Protein AF-A0A842QCA4-F1 (afdb_monomer_lite)

Foldseek 3Di:
DDPLPADADPDDPADLACLWDKDLPQLVVLVVVVVVVLVVVLVVLLVVLVVLVVPDDDPVNLVCLLVSLLVCQLVLLVVLLVSLLVSQLQMFIDACVVFFDPSFKYKDFDALVVLVVSLVSVLVVVVVQQDPDPDPLSVVSSVLSNVVSVVLSVCVVVDVPSSVVSVVSSVSSSVSSCSSSNCSNSNNPCVQVNVLSVLVSLLLSLLQVLLCVLCVVFDKTKMFMWTDGPNHIHTAWIWMFTAHPPPRDTQWIFTLQPDFQGKGKTKGKFFDFPLLVPDDQDVVCVVVQKDWDWDDDPGMIIIMIIHRGRPAHSRRSSSPPPDSVNSNVVSNSVSVRVSVNVVRGHHD

Radius of gyration: 29.56 Å; chains: 1; bounding box: 70×41×82 Å

Secondary structure (DSSP, 8-state):
----------------TTSS-EE-HHHHHHHHHHHHHHHHHHHHHHHHHHHHHHH--THHHHHHHHHHHHHHHHHHHHHHHHHHHHHHHT-EE--GGGTS-GGGEEEEE--HHHHHHHHHHHHHHHHHHS-S----HHHHHHHHHHHHHHHHHHHHHH-S-GGGHHHHHHHHHHHHHHHHHHHHHHHS-THHHHHHHHHHHHHHHHHHHHHHHHGGGS-EEEEEEEEEETTEEEEEEEEEEEE-TTT--EEEEEE---STTSPEEEEEEEE--HHHHT----HHHHHTTEEEEEEEETTEEEEEEEESS-S--TT-GGG----HHHHHHHHHHHHHHHHHHHHH-B--

pLDDT: mean 83.49, std 12.82, range [28.44, 96.75]

Structure (mmCIF, N/CA/C/O backbone):
data_AF-A0A842QCA4-F1
#
_entry.id   AF-A0A842QCA4-F1
#
loop_
_atom_site.group_PDB
_atom_site.id
_atom_site.type_symbol
_atom_site.label_atom_id
_atom_site.label_alt_id
_atom_site.label_comp_id
_atom_site.label_asym_id
_atom_site.label_entity_id
_atom_site.label_seq_id
_atom_site.pdbx_PDB_ins_code
_atom_site.Cartn_x
_atom_site.Cartn_y
_atom_site.Cartn_z
_atom_site.occupancy
_atom_site.B_iso_or_equiv
_atom_site.auth_seq_id
_atom_site.auth_comp_id
_atom_site.auth_asym_id
_atom_site.auth_atom_id
_atom_site.pdbx_PDB_model_num
ATOM 1 N N . MET A 1 1 ? 30.448 -1.739 -8.431 1.00 32.84 1 MET A N 1
ATOM 2 C CA . MET A 1 1 ? 29.225 -2.200 -9.114 1.00 32.84 1 MET A CA 1
ATOM 3 C C . MET A 1 1 ? 29.043 -3.658 -8.748 1.00 32.84 1 MET A C 1
ATOM 5 O O . MET A 1 1 ? 29.974 -4.421 -8.961 1.00 32.84 1 MET A O 1
ATOM 9 N N . ALA A 1 2 ? 27.940 -4.015 -8.092 1.00 28.44 2 ALA A N 1
ATOM 10 C CA . ALA A 1 2 ? 27.622 -5.413 -7.829 1.00 28.44 2 ALA A CA 1
ATOM 11 C C . ALA A 1 2 ? 27.105 -6.021 -9.139 1.00 28.44 2 ALA A C 1
ATOM 13 O O . ALA A 1 2 ? 26.124 -5.524 -9.685 1.00 28.44 2 ALA A O 1
ATOM 14 N N . GLU A 1 3 ? 27.786 -7.036 -9.672 1.00 30.19 3 GLU A N 1
ATOM 15 C CA . GLU A 1 3 ? 27.249 -7.846 -10.764 1.00 30.19 3 GLU A CA 1
ATOM 16 C C . GLU A 1 3 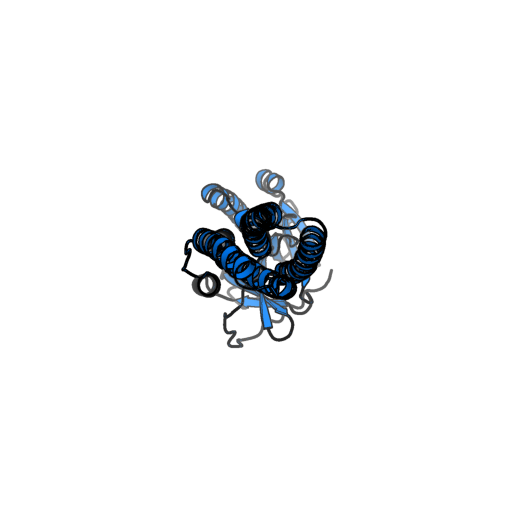? 25.960 -8.509 -10.267 1.00 30.19 3 GLU A C 1
ATOM 18 O O . GLU A 1 3 ? 25.985 -9.407 -9.424 1.00 30.19 3 GLU A O 1
ATOM 23 N N . LEU A 1 4 ? 24.815 -8.040 -10.767 1.00 35.94 4 LEU A N 1
ATOM 24 C CA . LEU A 1 4 ? 23.542 -8.740 -10.649 1.00 35.94 4 LEU A CA 1
ATOM 25 C C . LEU A 1 4 ? 23.690 -10.075 -11.389 1.00 35.94 4 LEU A C 1
ATOM 27 O O . LEU A 1 4 ? 23.478 -10.166 -12.596 1.00 35.94 4 LEU A O 1
ATOM 31 N N . HIS A 1 5 ? 24.087 -11.125 -10.669 1.00 38.09 5 HIS A N 1
ATOM 32 C CA . HIS A 1 5 ? 24.021 -12.501 -11.150 1.00 38.09 5 HIS A CA 1
ATOM 33 C C . HIS A 1 5 ? 22.545 -12.910 -11.294 1.00 38.09 5 HIS A C 1
ATOM 35 O O . HIS A 1 5 ? 21.972 -13.586 -10.439 1.00 38.09 5 HIS A O 1
ATOM 41 N N . VAL A 1 6 ? 21.912 -12.487 -12.388 1.00 45.19 6 VAL A N 1
ATOM 42 C CA . VAL A 1 6 ? 20.539 -12.859 -12.740 1.00 45.19 6 VAL A CA 1
ATOM 43 C C . VAL A 1 6 ? 20.529 -14.332 -13.153 1.00 45.19 6 VAL A C 1
ATOM 45 O O . VAL A 1 6 ? 20.930 -14.695 -14.257 1.00 45.19 6 VAL A O 1
ATOM 48 N N . LYS A 1 7 ? 20.079 -15.216 -12.256 1.00 42.00 7 LYS A N 1
ATOM 49 C CA . LYS A 1 7 ? 19.825 -16.624 -12.592 1.00 42.00 7 LYS A CA 1
ATOM 50 C C . LYS A 1 7 ? 18.453 -16.764 -13.249 1.00 42.00 7 LYS A C 1
ATOM 52 O O . LYS A 1 7 ? 17.425 -16.684 -12.578 1.00 42.00 7 LYS A O 1
ATOM 57 N N . TRP A 1 8 ? 18.441 -17.058 -14.546 1.00 41.81 8 TRP A N 1
ATOM 58 C CA . TRP A 1 8 ? 17.249 -17.538 -15.242 1.00 41.81 8 TRP A CA 1
ATOM 59 C C . TRP A 1 8 ? 16.920 -18.955 -14.761 1.00 41.81 8 TRP A C 1
ATOM 61 O O . TRP A 1 8 ? 17.714 -19.878 -14.922 1.00 41.81 8 TRP A O 1
ATOM 71 N N . VAL A 1 9 ? 15.753 -19.143 -14.146 1.00 42.44 9 VAL A N 1
ATOM 72 C CA . VAL A 1 9 ? 15.288 -20.464 -13.696 1.00 42.44 9 VAL A CA 1
ATOM 73 C C . VAL A 1 9 ? 14.037 -20.848 -14.481 1.00 42.44 9 VAL A C 1
ATOM 75 O O . VAL A 1 9 ? 13.041 -20.121 -14.472 1.00 42.44 9 VAL A O 1
ATOM 78 N N . GLN A 1 10 ? 14.060 -22.021 -15.118 1.00 39.12 10 GLN A N 1
ATOM 79 C CA . GLN A 1 10 ? 12.885 -22.621 -15.749 1.00 39.12 10 GLN A CA 1
ATOM 80 C C . GLN A 1 10 ? 11.886 -23.107 -14.677 1.00 39.12 10 GLN A C 1
ATOM 82 O O . GLN A 1 10 ? 12.166 -24.014 -13.900 1.00 39.12 10 GLN A O 1
ATOM 87 N N . ARG A 1 11 ? 10.732 -22.423 -14.631 1.00 40.22 11 ARG A N 1
ATOM 88 C CA . ARG A 1 11 ? 9.429 -22.743 -14.000 1.00 40.22 11 ARG A CA 1
ATOM 89 C C . ARG A 1 11 ? 9.400 -23.585 -12.702 1.00 40.22 11 ARG A C 1
ATOM 91 O O . ARG A 1 11 ? 9.218 -24.798 -12.757 1.00 40.22 11 ARG A O 1
ATOM 98 N N . PRO A 1 12 ? 9.297 -22.942 -11.530 1.00 41.66 12 PRO A N 1
ATOM 99 C CA . PRO A 1 12 ? 8.379 -23.357 -10.480 1.00 41.66 12 PRO A CA 1
ATOM 100 C C . PRO A 1 12 ? 6.960 -22.914 -10.852 1.00 41.66 12 PRO A C 1
ATOM 102 O O . PRO A 1 12 ? 6.766 -21.866 -11.468 1.00 41.66 12 PRO A O 1
ATOM 105 N N . ARG A 1 13 ? 5.954 -23.695 -10.454 1.00 45.81 13 ARG A N 1
ATOM 106 C CA . ARG A 1 13 ? 4.582 -23.190 -10.341 1.00 45.81 13 ARG A CA 1
ATOM 107 C C . ARG A 1 13 ? 4.559 -22.204 -9.176 1.00 45.81 13 ARG A C 1
ATOM 109 O O . ARG A 1 13 ? 4.400 -22.624 -8.036 1.00 45.81 13 ARG A O 1
ATOM 116 N N . PHE A 1 14 ? 4.770 -20.924 -9.450 1.00 53.81 14 PHE A N 1
ATOM 117 C CA . PHE A 1 14 ? 4.425 -19.890 -8.486 1.00 53.81 14 PHE A CA 1
ATOM 118 C C . PHE A 1 14 ? 2.906 -19.769 -8.468 1.00 53.81 14 PHE A C 1
ATOM 120 O O . PHE A 1 14 ? 2.283 -19.501 -9.495 1.00 53.81 14 PHE A O 1
ATOM 127 N N . GLU A 1 15 ? 2.297 -20.025 -7.316 1.00 57.97 15 GLU A N 1
ATOM 128 C CA . GLU A 1 15 ? 0.934 -19.570 -7.092 1.00 57.97 15 GLU A CA 1
ATOM 129 C C . GLU A 1 15 ? 1.004 -18.049 -6.932 1.00 57.97 15 GLU A C 1
ATOM 131 O O . GLU A 1 15 ? 1.681 -17.554 -6.038 1.00 57.97 15 GLU A O 1
ATOM 136 N N . TYR A 1 16 ? 0.327 -17.297 -7.804 1.00 61.50 16 TYR A N 1
ATOM 137 C CA . TYR A 1 16 ? 0.299 -15.824 -7.778 1.00 61.50 16 TYR A CA 1
ATOM 138 C C . TYR A 1 16 ? -0.389 -15.240 -6.526 1.00 61.50 16 TYR A C 1
ATOM 140 O O . TYR A 1 16 ? -0.479 -14.023 -6.357 1.00 61.50 16 TYR A O 1
ATOM 148 N N . LYS A 1 17 ? -0.866 -16.106 -5.627 1.00 60.69 17 LYS A N 1
ATOM 149 C CA . LYS A 1 17 ? -1.531 -15.745 -4.380 1.00 60.69 17 LYS A CA 1
ATOM 150 C C . LYS A 1 17 ? -0.588 -14.958 -3.478 1.00 60.69 17 LYS A C 1
ATOM 152 O O . LYS A 1 17 ? 0.430 -15.469 -3.023 1.00 60.69 17 LYS A O 1
ATOM 157 N N . GLY A 1 18 ? -0.962 -13.715 -3.181 1.00 63.97 18 GLY A N 1
ATOM 158 C CA . GLY A 1 18 ? -0.204 -12.856 -2.268 1.00 63.97 18 GLY A CA 1
ATOM 159 C C . GLY A 1 18 ? 1.101 -12.306 -2.853 1.00 63.97 18 GLY A C 1
ATOM 160 O O . GLY A 1 18 ? 2.000 -11.959 -2.086 1.00 63.97 18 GLY A O 1
ATOM 161 N N . ALA A 1 19 ? 1.199 -12.222 -4.186 1.00 78.25 19 ALA A N 1
ATOM 162 C CA . ALA A 1 19 ? 2.313 -11.599 -4.902 1.00 78.25 19 ALA A CA 1
ATOM 163 C C . ALA A 1 19 ? 2.476 -10.102 -4.563 1.00 78.25 19 ALA A C 1
ATOM 165 O O . ALA A 1 19 ? 3.599 -9.603 -4.467 1.00 78.25 19 ALA A O 1
ATOM 166 N N . ILE A 1 20 ? 1.353 -9.414 -4.329 1.00 83.44 20 ILE A N 1
ATOM 167 C CA . ILE A 1 20 ? 1.279 -8.061 -3.766 1.00 83.44 20 ILE A CA 1
ATOM 168 C C . ILE A 1 20 ? 0.729 -8.191 -2.345 1.00 83.44 20 ILE A C 1
ATOM 170 O O . ILE A 1 20 ? -0.377 -8.696 -2.143 1.00 83.44 20 ILE A O 1
ATOM 174 N N . ARG A 1 21 ? 1.513 -7.764 -1.350 1.00 83.56 21 ARG A N 1
ATOM 175 C CA . ARG A 1 21 ? 1.171 -7.912 0.072 1.00 83.56 21 ARG A CA 1
ATOM 176 C C . ARG A 1 21 ? 0.758 -6.596 0.693 1.00 83.56 21 ARG A C 1
ATOM 178 O O . ARG A 1 21 ? 1.200 -5.531 0.278 1.00 83.56 21 ARG A O 1
ATOM 185 N N . VAL A 1 22 ? -0.051 -6.696 1.736 1.00 84.81 22 VAL A N 1
ATOM 186 C CA . VAL A 1 22 ? -0.485 -5.567 2.554 1.00 84.81 22 VAL A CA 1
ATOM 187 C C . VAL A 1 22 ? 0.285 -5.586 3.874 1.00 84.81 22 VAL A C 1
ATOM 189 O O . VAL A 1 22 ? 0.360 -6.624 4.536 1.00 84.81 22 VAL A O 1
ATOM 192 N N . ASP A 1 23 ? 0.859 -4.450 4.262 1.00 86.00 23 ASP A N 1
ATOM 193 C CA . ASP A 1 23 ? 1.513 -4.268 5.552 1.00 86.00 23 ASP A CA 1
ATOM 194 C C . ASP A 1 23 ? 0.494 -3.852 6.625 1.00 86.00 23 ASP A C 1
ATOM 196 O O . ASP A 1 23 ? -0.174 -2.821 6.541 1.00 86.00 23 ASP A O 1
ATOM 200 N N . PHE A 1 24 ? 0.402 -4.670 7.674 1.00 86.62 24 PHE A N 1
ATOM 201 C CA . PHE A 1 24 ? -0.446 -4.435 8.843 1.00 86.62 24 PHE A CA 1
ATOM 202 C C . PHE A 1 24 ? 0.348 -3.986 10.073 1.00 86.62 24 PHE A C 1
ATOM 204 O O . PHE A 1 24 ? -0.228 -3.807 11.145 1.00 86.62 24 PHE A O 1
ATOM 211 N N . TRP A 1 25 ? 1.671 -3.857 9.998 1.00 88.56 25 TRP A N 1
ATOM 212 C CA . TRP A 1 25 ? 2.509 -3.659 11.177 1.00 88.56 25 TRP A CA 1
ATOM 213 C C . TRP A 1 25 ? 2.278 -2.304 11.849 1.00 88.56 25 TRP A C 1
ATOM 215 O O . TRP A 1 25 ? 2.174 -2.230 13.079 1.00 88.56 25 TRP A O 1
ATOM 225 N N . ALA A 1 26 ? 2.126 -1.242 11.053 1.00 88.44 26 ALA A N 1
ATOM 226 C CA . ALA A 1 26 ? 1.756 0.081 11.549 1.00 88.44 26 ALA A CA 1
ATOM 227 C C . ALA A 1 26 ? 0.385 0.051 12.250 1.00 88.44 26 ALA A C 1
ATOM 229 O O . ALA A 1 26 ? 0.272 0.505 13.394 1.00 88.44 26 ALA A O 1
ATOM 230 N N . ALA A 1 27 ? -0.612 -0.586 11.625 1.00 89.19 27 ALA A N 1
ATOM 231 C CA . ALA A 1 27 ? -1.937 -0.788 12.206 1.00 89.19 27 ALA A CA 1
ATOM 232 C C . ALA A 1 27 ? -1.877 -1.603 13.514 1.00 89.19 27 ALA A C 1
ATOM 234 O O . ALA A 1 27 ? -2.425 -1.180 14.526 1.00 89.19 27 ALA A O 1
ATOM 235 N N . ARG A 1 28 ? -1.111 -2.703 13.572 1.00 91.25 28 ARG A N 1
ATOM 236 C CA . ARG A 1 28 ? -0.918 -3.522 14.791 1.00 91.25 28 ARG A CA 1
ATOM 237 C C . ARG A 1 28 ? -0.346 -2.724 15.957 1.00 91.25 28 ARG A C 1
ATOM 239 O O . ARG A 1 28 ? -0.841 -2.822 17.080 1.00 91.25 28 ARG A O 1
ATOM 246 N N . LYS A 1 29 ? 0.682 -1.910 15.707 1.00 94.00 29 LYS A N 1
ATOM 247 C CA . LYS A 1 29 ? 1.239 -1.010 16.728 1.00 94.00 29 LYS A CA 1
ATOM 248 C C . LYS A 1 29 ? 0.217 0.014 17.197 1.00 94.00 29 LYS A C 1
ATOM 250 O O . LYS A 1 29 ? 0.178 0.342 18.382 1.00 94.00 29 LYS A O 1
ATOM 255 N N . TYR A 1 30 ? -0.590 0.522 16.274 1.00 93.81 30 TYR A N 1
ATOM 256 C CA . TYR A 1 30 ? -1.657 1.455 16.586 1.00 93.81 30 TYR A CA 1
ATOM 257 C C . TYR A 1 30 ? -2.762 0.791 17.428 1.00 93.81 30 TYR A C 1
ATOM 259 O O . TYR A 1 30 ? -3.121 1.344 18.464 1.00 93.81 30 TYR A O 1
ATOM 267 N N . HIS A 1 31 ? -3.194 -0.433 17.100 1.00 92.56 31 HIS A N 1
ATOM 268 C CA . HIS A 1 31 ? -4.141 -1.220 17.903 1.00 92.56 31 HIS A CA 1
ATOM 269 C C . HIS A 1 31 ? -3.654 -1.407 19.345 1.00 92.56 31 HIS A C 1
ATOM 271 O O . HIS A 1 31 ? -4.416 -1.199 20.288 1.00 92.56 31 HIS A O 1
ATOM 277 N N . LEU A 1 32 ? -2.370 -1.739 19.532 1.00 95.50 32 LEU A N 1
ATOM 278 C CA . LEU A 1 32 ? -1.782 -1.883 20.866 1.00 95.50 32 LEU A CA 1
ATOM 279 C C . LEU A 1 32 ? -1.818 -0.562 21.649 1.00 95.50 32 LEU A C 1
ATOM 281 O O . LEU A 1 32 ? -2.199 -0.548 22.819 1.00 95.50 32 LEU A O 1
ATOM 285 N N . LYS A 1 33 ? -1.452 0.555 21.005 1.00 95.94 33 LYS A N 1
ATOM 286 C CA . LYS A 1 33 ? -1.514 1.891 21.622 1.00 95.94 33 LYS A CA 1
ATOM 287 C C . LYS A 1 33 ? -2.940 2.251 22.029 1.00 95.94 33 LYS A C 1
ATOM 289 O O . LYS A 1 33 ? -3.142 2.697 23.155 1.00 95.94 33 LYS A O 1
ATOM 294 N N . ILE A 1 34 ? -3.910 2.034 21.141 1.00 95.38 34 ILE A N 1
ATOM 295 C CA . ILE A 1 34 ? -5.323 2.288 21.425 1.00 95.38 34 ILE A CA 1
ATOM 296 C C . ILE A 1 34 ? -5.788 1.432 22.598 1.00 95.38 34 ILE A C 1
ATOM 298 O O . ILE A 1 34 ? -6.337 1.994 23.533 1.00 95.38 34 ILE A O 1
ATOM 302 N N . GLY A 1 35 ? -5.473 0.134 22.635 1.00 94.88 35 GLY A N 1
ATOM 303 C CA . GLY A 1 35 ? -5.838 -0.738 23.757 1.00 94.88 35 GLY A CA 1
ATOM 304 C C . GLY A 1 35 ? -5.301 -0.258 25.112 1.00 94.88 35 GLY A C 1
ATOM 305 O O . GLY A 1 35 ? -6.038 -0.244 26.099 1.00 94.88 35 GLY A O 1
ATOM 306 N N . ILE A 1 36 ? -4.045 0.206 25.163 1.00 96.75 36 ILE A N 1
ATOM 307 C CA . ILE A 1 36 ? -3.457 0.793 26.382 1.00 96.75 36 ILE A CA 1
ATOM 308 C C . ILE A 1 36 ? -4.206 2.071 26.782 1.00 96.75 36 ILE A C 1
ATOM 310 O O . ILE A 1 36 ? -4.560 2.240 27.949 1.00 96.75 36 ILE A O 1
ATOM 314 N N . ILE A 1 37 ? -4.483 2.960 25.823 1.00 95.56 37 ILE A N 1
ATOM 315 C CA . ILE A 1 37 ? -5.239 4.196 26.067 1.00 95.56 37 ILE A CA 1
ATOM 316 C C . ILE A 1 37 ? -6.654 3.871 26.561 1.00 95.56 37 ILE A C 1
ATOM 318 O O . ILE A 1 37 ? -7.105 4.472 27.533 1.00 95.56 37 ILE A O 1
ATOM 322 N N . THR A 1 38 ? -7.336 2.890 25.964 1.00 95.12 38 THR A N 1
ATOM 323 C CA . THR A 1 38 ? -8.662 2.430 26.393 1.00 95.12 38 THR A CA 1
ATOM 324 C C . THR A 1 38 ? -8.655 1.975 27.835 1.00 95.12 38 THR A C 1
ATOM 326 O O . THR A 1 38 ? -9.496 2.419 28.616 1.00 95.12 38 THR A O 1
ATOM 329 N N . PHE A 1 39 ? -7.686 1.139 28.207 1.00 95.50 39 PHE A N 1
ATOM 330 C CA . PHE A 1 39 ? -7.545 0.669 29.577 1.00 95.50 39 PHE A CA 1
ATOM 331 C C . PHE A 1 39 ? -7.367 1.835 30.560 1.00 95.50 39 PHE A C 1
ATOM 333 O O . PHE A 1 39 ? -8.093 1.919 31.550 1.00 95.50 39 PHE A O 1
ATOM 340 N N . LEU A 1 40 ? -6.460 2.772 30.262 1.00 96.62 40 LEU A N 1
ATOM 341 C CA . LEU A 1 40 ? -6.202 3.935 31.116 1.00 96.62 40 LEU A CA 1
ATOM 342 C C . LEU A 1 40 ? -7.426 4.852 31.244 1.00 96.62 40 LEU A C 1
ATOM 344 O O . LEU A 1 40 ? -7.739 5.310 32.342 1.00 96.62 40 LEU A O 1
ATOM 348 N N . VAL A 1 41 ? -8.138 5.098 30.142 1.00 95.00 41 VAL A N 1
ATOM 349 C CA . VAL A 1 41 ? -9.332 5.952 30.116 1.00 95.00 41 VAL A CA 1
ATOM 350 C C . VAL A 1 41 ? -10.484 5.317 30.897 1.00 95.00 41 VAL A C 1
ATOM 352 O O . VAL A 1 41 ? -11.115 6.004 31.698 1.00 95.00 41 VAL A O 1
ATOM 355 N N . LEU A 1 42 ? -10.738 4.014 30.731 1.00 94.62 42 LEU A N 1
ATOM 356 C CA . LEU A 1 42 ? -11.765 3.297 31.500 1.00 94.62 42 LEU A CA 1
ATOM 357 C C . LEU A 1 42 ? -11.414 3.227 32.991 1.00 94.62 42 LEU A C 1
ATOM 359 O O . LEU A 1 42 ? -12.292 3.394 33.838 1.00 94.62 42 LEU A O 1
ATOM 363 N N . PHE A 1 43 ? -10.136 3.034 33.321 1.00 94.38 43 PHE A N 1
ATOM 364 C CA . PHE A 1 43 ? -9.661 3.052 34.701 1.00 94.38 43 PHE A CA 1
ATOM 365 C C . PHE A 1 43 ? -9.864 4.428 35.351 1.00 94.38 43 PHE A C 1
ATOM 367 O O . PHE A 1 43 ? -10.450 4.524 36.430 1.00 94.38 43 PHE A O 1
ATOM 374 N N . ALA A 1 44 ? -9.456 5.505 34.671 1.00 94.12 44 ALA A N 1
ATOM 375 C CA . ALA A 1 44 ? -9.662 6.874 35.138 1.00 94.12 44 ALA A CA 1
ATOM 376 C C . ALA A 1 44 ? -11.154 7.205 35.290 1.00 94.12 44 ALA A C 1
ATOM 378 O O . ALA A 1 44 ? -11.558 7.780 36.300 1.00 94.12 44 ALA A O 1
ATOM 379 N N . TYR A 1 45 ? -11.982 6.786 34.331 1.00 91.81 45 TYR A N 1
ATOM 380 C CA . TYR A 1 45 ? -13.433 6.928 34.404 1.00 91.81 45 TYR A CA 1
ATOM 381 C C . TYR A 1 45 ? -14.013 6.223 35.644 1.00 91.81 45 TYR A C 1
ATOM 383 O O . TYR A 1 45 ? -14.809 6.813 36.376 1.00 91.81 45 TYR A O 1
ATOM 391 N N . GLY A 1 46 ? -13.551 5.007 35.950 1.00 90.69 46 GLY A N 1
ATOM 392 C CA . GLY A 1 46 ? -13.934 4.284 37.164 1.00 90.69 46 GLY A CA 1
ATOM 393 C C . GLY A 1 46 ? -13.542 5.008 38.458 1.00 90.69 46 GLY A C 1
ATOM 394 O O . GLY A 1 46 ? -14.351 5.080 39.384 1.00 90.69 46 GLY A O 1
ATOM 395 N N . LEU A 1 47 ? -12.344 5.601 38.520 1.00 91.44 47 LEU A N 1
ATOM 396 C CA . LEU A 1 47 ? -11.904 6.408 39.669 1.00 91.44 47 LEU A CA 1
ATOM 397 C C . LEU A 1 47 ? -12.754 7.671 39.853 1.00 91.44 47 LEU A C 1
ATOM 399 O O . LEU A 1 47 ? -13.162 7.981 40.973 1.00 91.44 47 LEU A O 1
ATOM 403 N N . VAL A 1 48 ? -13.062 8.379 38.762 1.00 88.81 48 VAL A N 1
ATOM 404 C CA . VAL A 1 48 ? -13.958 9.546 38.790 1.00 88.81 48 VAL A CA 1
ATOM 405 C C . VAL A 1 48 ? -15.342 9.133 39.282 1.00 88.81 48 VAL A C 1
ATOM 407 O O . VAL A 1 48 ? -15.927 9.813 40.122 1.00 88.81 48 VAL A O 1
ATOM 410 N N . PHE A 1 49 ? -15.848 7.989 38.825 1.00 84.62 49 PHE A N 1
ATOM 411 C CA . PHE A 1 49 ? -17.141 7.480 39.256 1.00 84.62 49 PHE A CA 1
ATOM 412 C C . PHE A 1 49 ? -17.175 7.104 40.746 1.00 84.62 49 PHE A C 1
ATOM 414 O O . PHE A 1 49 ? -18.147 7.420 41.443 1.00 84.62 49 PHE A O 1
ATOM 421 N N . LEU A 1 50 ? -16.111 6.471 41.255 1.00 86.81 50 LEU A N 1
ATOM 422 C CA . LEU A 1 50 ? -15.934 6.201 42.687 1.00 86.81 50 LEU A CA 1
ATOM 423 C C . LEU A 1 50 ? -15.960 7.495 43.498 1.00 86.81 50 LEU A C 1
ATOM 425 O O . LEU A 1 50 ? -16.683 7.593 44.490 1.00 86.81 50 LEU A O 1
ATOM 429 N N . TRP A 1 51 ? -15.213 8.500 43.044 1.00 87.38 51 TRP A N 1
ATOM 430 C CA . TRP A 1 51 ? -15.151 9.799 43.696 1.00 87.38 51 TRP A CA 1
ATOM 431 C C . TRP A 1 51 ? -16.521 10.496 43.711 1.00 87.38 51 TRP A C 1
ATOM 433 O O . TRP A 1 51 ? -16.998 10.858 44.787 1.00 87.38 51 TRP A O 1
ATOM 443 N N . ILE A 1 52 ? -17.222 10.578 42.572 1.00 84.25 52 ILE A N 1
ATOM 444 C CA . ILE A 1 52 ? -18.583 11.146 42.487 1.00 84.25 52 ILE A CA 1
ATOM 445 C C . ILE A 1 52 ? -19.531 10.418 43.443 1.00 84.25 52 ILE A C 1
ATOM 447 O O . ILE A 1 52 ? -20.303 11.059 44.156 1.00 84.25 52 ILE A O 1
ATOM 451 N N . SER A 1 53 ? -19.446 9.087 43.497 1.00 81.06 53 SER A N 1
ATOM 452 C CA . SER A 1 53 ? -20.290 8.268 44.370 1.00 81.06 53 SER A CA 1
ATOM 453 C C . SER A 1 53 ? -20.000 8.454 45.860 1.00 81.06 53 SER A C 1
ATOM 455 O O . SER A 1 53 ? -20.893 8.222 46.672 1.00 81.06 53 SER A O 1
ATOM 457 N N . SER A 1 54 ? -18.783 8.869 46.227 1.00 83.88 54 SER A N 1
ATOM 458 C CA . SER A 1 54 ? -18.437 9.212 47.613 1.00 83.88 54 SER A CA 1
ATOM 459 C C . SER A 1 54 ? -18.863 10.624 48.027 1.00 83.88 54 SER A C 1
ATOM 461 O O . SER A 1 54 ? -19.163 10.840 49.198 1.00 83.88 54 SER A O 1
ATOM 463 N N . VAL A 1 55 ? -18.903 11.575 47.086 1.00 85.31 55 VAL A N 1
ATOM 464 C CA . VAL A 1 55 ? -19.151 12.998 47.375 1.00 85.31 55 VAL A CA 1
ATOM 465 C C . VAL A 1 55 ? -20.634 13.354 47.276 1.00 85.31 55 VAL A C 1
ATOM 467 O O . VAL A 1 55 ? -21.148 14.102 48.105 1.00 85.31 55 VAL A O 1
ATOM 470 N N . PHE A 1 56 ? -21.341 12.825 46.275 1.00 82.81 56 PHE A N 1
ATOM 471 C CA . PHE A 1 56 ? -22.734 13.176 46.005 1.00 82.81 56 PHE A CA 1
ATOM 472 C C . PHE A 1 56 ? -23.681 12.050 46.420 1.00 82.81 56 PHE A C 1
ATOM 474 O O . PHE A 1 56 ? -23.491 10.891 46.057 1.00 82.81 56 PHE A O 1
ATOM 481 N N . GLN A 1 57 ? -24.752 12.404 47.132 1.00 78.12 57 GLN A N 1
ATOM 482 C CA . GLN A 1 57 ? -25.850 11.495 47.468 1.00 78.12 57 GLN A CA 1
ATOM 483 C C . GLN A 1 57 ? -27.164 11.971 46.827 1.00 78.12 57 GLN A C 1
ATOM 485 O O . GLN A 1 57 ? -27.320 13.145 46.484 1.00 78.12 57 GLN A O 1
ATOM 490 N N . ASN A 1 58 ? -28.131 11.059 46.699 1.00 79.88 58 ASN A N 1
ATOM 491 C CA . ASN A 1 58 ? -29.500 11.331 46.234 1.00 79.88 58 ASN A CA 1
ATOM 492 C C . ASN A 1 58 ? -29.585 11.774 44.754 1.00 79.88 58 ASN A C 1
ATOM 494 O O . ASN A 1 58 ? -28.787 11.342 43.924 1.00 79.88 58 ASN A O 1
ATOM 498 N N . ALA A 1 59 ? -30.581 12.596 44.400 1.00 81.75 59 ALA A N 1
ATOM 499 C CA . ALA A 1 59 ? -30.915 12.991 43.023 1.00 81.75 59 ALA A CA 1
ATOM 500 C C . ALA A 1 59 ? -29.722 13.515 42.199 1.00 81.75 59 ALA A C 1
ATOM 502 O O . ALA A 1 59 ? -29.611 13.217 41.011 1.00 81.75 59 ALA A O 1
ATOM 503 N N . LEU A 1 60 ? -28.803 14.248 42.835 1.00 84.75 60 LEU A N 1
ATOM 504 C CA . LEU A 1 60 ? -27.613 14.783 42.171 1.00 84.75 60 LEU A CA 1
ATOM 505 C C . LEU A 1 60 ? -26.685 13.672 41.671 1.00 84.75 60 LEU A C 1
ATOM 507 O O . LEU A 1 60 ? -26.196 13.752 40.549 1.00 84.75 60 LEU A O 1
ATOM 511 N N . GLN A 1 61 ? -26.496 12.605 42.452 1.00 82.94 61 GLN A N 1
ATOM 512 C CA . GLN A 1 61 ? -25.679 11.464 42.036 1.00 82.94 61 GLN A CA 1
ATOM 513 C C . GLN A 1 61 ? -26.236 10.813 40.763 1.00 82.94 61 GLN A C 1
ATOM 515 O O . GLN A 1 61 ? -25.477 10.473 39.859 1.00 82.94 61 GLN A O 1
ATOM 520 N N . PHE A 1 62 ? -27.560 10.669 40.676 1.00 82.25 62 PHE A N 1
ATOM 521 C CA . PHE A 1 62 ? -28.229 10.093 39.511 1.00 82.25 62 PHE A CA 1
ATOM 522 C C . PHE A 1 62 ? -28.068 10.963 38.264 1.00 82.25 62 PHE A C 1
ATOM 524 O O . PHE A 1 62 ? -27.742 10.448 37.194 1.00 82.25 62 PHE A O 1
ATOM 531 N N . LEU A 1 63 ? -28.228 12.281 38.412 1.00 86.12 63 LEU A N 1
ATOM 532 C CA . LEU A 1 63 ? -28.016 13.231 37.323 1.00 86.12 63 LEU A CA 1
ATOM 533 C C . LEU A 1 63 ? -26.572 13.175 36.806 1.00 86.12 63 LEU A C 1
ATOM 535 O O . LEU A 1 63 ? -26.357 13.119 35.594 1.00 86.12 63 LEU A O 1
ATOM 539 N N . PHE A 1 64 ? -25.587 13.134 37.710 1.00 86.38 64 PHE A N 1
ATOM 540 C CA . PHE A 1 64 ? -24.175 13.009 37.345 1.00 86.38 64 PHE A CA 1
ATOM 541 C C . PHE A 1 64 ? -23.859 11.663 36.690 1.00 86.38 64 PHE A C 1
ATOM 543 O O . PHE A 1 64 ? -23.142 11.638 35.692 1.00 86.38 64 PHE A O 1
ATOM 550 N N . LEU A 1 65 ? -24.408 10.553 37.192 1.00 84.12 65 LEU A N 1
ATOM 551 C CA . LEU A 1 65 ? -24.235 9.221 36.601 1.00 84.12 65 LEU A CA 1
ATOM 552 C C . LEU A 1 65 ? -24.727 9.202 35.150 1.00 84.12 65 LEU A C 1
ATOM 554 O O . LEU A 1 65 ? -23.969 8.848 34.256 1.00 84.12 65 LEU A O 1
ATOM 558 N N . VAL A 1 66 ? -25.964 9.636 34.900 1.00 87.94 66 VAL A N 1
ATOM 559 C CA . VAL A 1 66 ? -26.535 9.627 33.544 1.00 87.94 66 VAL A CA 1
ATOM 560 C C . VAL A 1 66 ? -25.780 10.574 32.623 1.00 87.94 66 VAL A C 1
ATOM 562 O O . VAL A 1 66 ? -25.405 10.184 31.520 1.00 87.94 66 VAL A O 1
ATOM 565 N N . SER A 1 67 ? -25.513 11.799 33.078 1.00 90.81 67 SER A N 1
ATOM 566 C CA . SER A 1 67 ? -24.827 12.799 32.254 1.00 90.81 67 SER A CA 1
ATOM 567 C C . SER A 1 67 ? -23.401 12.365 31.923 1.00 90.81 67 SER A C 1
ATOM 569 O O . SER A 1 67 ? -22.970 12.508 30.782 1.00 90.81 67 SER A O 1
ATOM 571 N N . SER A 1 68 ? -22.678 11.788 32.888 1.00 90.88 68 SER A N 1
ATOM 572 C CA . SER A 1 68 ? -21.325 11.273 32.657 1.00 90.88 68 SER A CA 1
ATOM 573 C C . SER A 1 68 ? -21.324 10.041 31.757 1.00 90.88 68 SER A C 1
ATOM 575 O O . SER A 1 68 ? -20.492 9.984 30.861 1.00 90.88 68 SER A O 1
ATOM 577 N N . ASN A 1 69 ? -22.265 9.104 31.924 1.00 92.00 69 ASN A N 1
ATOM 578 C CA . ASN A 1 69 ? -22.417 7.938 31.049 1.00 92.00 69 ASN A CA 1
ATOM 579 C C . ASN A 1 69 ? -22.687 8.343 29.597 1.00 92.00 69 ASN A C 1
ATOM 581 O O . ASN A 1 69 ? -22.019 7.855 28.688 1.00 92.00 69 ASN A O 1
ATOM 585 N N . LEU A 1 70 ? -23.630 9.264 29.383 1.00 93.56 70 LEU A N 1
ATOM 586 C CA . LEU A 1 70 ? -23.956 9.768 28.051 1.00 93.56 70 LEU A CA 1
ATOM 587 C C . LEU A 1 70 ? -22.770 10.510 27.437 1.00 93.56 70 LEU A C 1
ATOM 589 O O . LEU A 1 70 ? -22.385 10.217 26.308 1.00 93.56 70 LEU A O 1
ATOM 593 N N . LEU A 1 71 ? -22.165 11.442 28.178 1.00 94.38 71 LEU A N 1
ATOM 594 C CA . LEU A 1 71 ? -21.051 12.241 27.676 1.00 94.38 71 LEU A CA 1
ATOM 595 C C . LEU A 1 71 ? -19.846 11.356 27.339 1.00 94.38 71 LEU A C 1
ATOM 597 O O . LEU A 1 71 ? -19.307 11.438 26.238 1.00 94.38 71 LEU A O 1
ATOM 601 N N . PHE A 1 72 ? -19.456 10.481 28.265 1.00 94.44 72 PHE A N 1
ATOM 602 C CA . PHE A 1 72 ? -18.331 9.570 28.093 1.00 94.44 72 PHE A CA 1
ATOM 603 C C . PHE A 1 72 ? -18.583 8.563 26.970 1.00 94.44 72 PHE A C 1
ATOM 605 O O . PHE A 1 72 ? -17.723 8.377 26.111 1.00 94.44 72 PHE A O 1
ATOM 612 N N . GLY A 1 73 ? -19.769 7.955 26.932 1.00 94.06 73 GLY A N 1
ATOM 613 C CA . GLY A 1 73 ? -20.127 6.969 25.921 1.00 94.06 73 GLY A CA 1
ATOM 614 C C . GLY A 1 73 ? -20.220 7.561 24.513 1.00 94.06 73 GLY A C 1
ATOM 615 O O . GLY A 1 73 ? -19.658 6.986 23.585 1.00 94.06 73 GLY A O 1
ATOM 616 N N . LEU A 1 74 ? -20.866 8.720 24.336 1.00 94.19 74 LEU A N 1
ATOM 617 C CA . LEU A 1 74 ? -21.034 9.348 23.017 1.00 94.19 74 LEU A CA 1
ATOM 618 C C . LEU A 1 74 ? -19.726 9.946 22.487 1.00 94.19 74 LEU A C 1
ATOM 620 O O . LEU A 1 74 ? -19.373 9.716 21.327 1.00 94.19 74 LEU A O 1
ATOM 624 N N . ILE A 1 75 ? -18.983 10.685 23.325 1.00 95.38 75 ILE A N 1
ATOM 625 C CA . ILE A 1 75 ? -17.670 11.223 22.936 1.00 95.38 75 ILE A CA 1
ATOM 626 C C . ILE A 1 75 ? -16.705 10.071 22.671 1.00 95.38 75 ILE A C 1
ATOM 628 O O . ILE A 1 75 ? -16.027 10.075 21.646 1.00 95.38 75 ILE A O 1
ATOM 632 N N . GLY A 1 76 ? -16.681 9.069 23.553 1.00 95.00 76 GLY A N 1
ATOM 633 C CA . GLY A 1 76 ? -15.871 7.872 23.384 1.00 95.00 76 GLY A CA 1
ATOM 634 C C . GLY A 1 76 ? -16.179 7.177 22.063 1.00 95.00 76 GLY A C 1
ATOM 635 O O . GLY A 1 76 ? -15.280 7.037 21.243 1.00 95.00 76 GLY A O 1
ATOM 636 N N . ALA A 1 77 ? -17.442 6.844 21.785 1.00 93.81 77 ALA A N 1
ATOM 637 C CA . ALA A 1 77 ? -17.838 6.219 20.522 1.00 93.81 77 ALA A CA 1
ATOM 638 C C . ALA A 1 77 ? -17.347 7.017 19.301 1.00 93.81 77 ALA A C 1
ATOM 640 O O . ALA A 1 77 ? -16.794 6.435 18.372 1.00 93.81 77 ALA A O 1
ATOM 641 N N . ARG A 1 78 ? -17.454 8.353 19.319 1.00 93.56 78 ARG A N 1
ATOM 642 C CA . ARG A 1 78 ? -16.926 9.199 18.237 1.00 93.56 78 ARG A CA 1
ATOM 643 C C . ARG A 1 78 ? -15.400 9.128 18.116 1.00 93.56 78 ARG A C 1
ATOM 645 O O . ARG A 1 78 ? -14.889 9.018 17.008 1.00 93.56 78 ARG A O 1
ATOM 652 N N . VAL A 1 79 ? -14.671 9.197 19.228 1.00 95.56 79 VAL A N 1
ATOM 653 C CA . VAL A 1 79 ? -13.200 9.126 19.228 1.00 95.56 79 VAL A CA 1
ATOM 654 C C . VAL A 1 79 ? -12.716 7.756 18.752 1.00 95.56 79 VAL A C 1
ATOM 656 O O . VAL A 1 79 ? -11.801 7.690 17.939 1.00 95.56 79 VAL A O 1
ATOM 659 N N . TYR A 1 80 ? -13.345 6.669 19.202 1.00 95.12 80 TYR A N 1
ATOM 660 C CA . TYR A 1 80 ? -12.998 5.312 18.774 1.00 95.12 80 TYR A CA 1
ATOM 661 C C . TYR A 1 80 ? -13.367 5.037 17.320 1.00 95.12 80 TYR A C 1
ATOM 663 O O . TYR A 1 80 ? -12.641 4.307 16.653 1.00 95.12 80 TYR A O 1
ATOM 671 N N . HIS A 1 81 ? -14.429 5.660 16.806 1.00 92.94 81 HIS A N 1
ATOM 672 C CA . HIS A 1 81 ? -14.731 5.635 15.378 1.00 92.94 81 HIS A CA 1
ATOM 673 C C . HIS A 1 81 ? -13.584 6.247 14.571 1.00 92.94 81 HIS A C 1
ATOM 675 O O . HIS A 1 81 ? -13.018 5.562 13.727 1.00 92.94 81 HIS A O 1
ATOM 681 N N . LEU A 1 82 ? -13.186 7.487 14.884 1.00 93.06 82 LEU A N 1
ATOM 682 C CA . LEU A 1 82 ? -12.066 8.169 14.218 1.00 93.06 82 LEU A CA 1
ATOM 683 C C . LEU A 1 82 ? -10.752 7.389 14.365 1.00 93.06 82 LEU A C 1
ATOM 685 O O . LEU A 1 82 ? -9.977 7.278 13.424 1.00 93.06 82 LEU A O 1
ATOM 689 N N . ALA A 1 83 ? -10.495 6.815 15.542 1.00 94.94 83 ALA A N 1
ATOM 690 C CA . ALA A 1 83 ? -9.319 5.979 15.753 1.00 94.94 83 ALA A CA 1
ATOM 691 C C . ALA A 1 83 ? -9.352 4.715 14.877 1.00 94.94 83 ALA A C 1
ATOM 693 O O . ALA A 1 83 ? -8.311 4.283 14.391 1.00 94.94 83 ALA A O 1
ATOM 694 N N . GLY A 1 84 ? -10.527 4.115 14.670 1.00 92.12 84 GLY A N 1
ATOM 695 C CA . GLY A 1 84 ? -10.694 3.000 13.741 1.00 92.12 84 GLY A CA 1
ATOM 696 C C . GLY A 1 84 ? -10.341 3.401 12.309 1.00 92.12 84 GLY A C 1
ATOM 697 O O . GLY A 1 84 ? -9.557 2.699 11.674 1.00 92.12 84 GLY A O 1
ATOM 698 N N . GLU A 1 85 ? -10.819 4.566 11.857 1.00 90.75 85 GLU A N 1
ATOM 699 C CA . GLU A 1 85 ? -10.517 5.119 10.527 1.00 90.75 85 GLU A CA 1
ATOM 700 C C . GLU A 1 85 ? -9.011 5.339 10.343 1.00 90.75 85 GLU A C 1
ATOM 702 O O . GLU A 1 85 ? -8.421 4.796 9.414 1.00 90.75 85 GLU A O 1
ATOM 707 N N . ILE A 1 86 ? -8.359 6.010 11.300 1.00 92.69 86 ILE A N 1
ATOM 708 C CA . ILE A 1 86 ? -6.898 6.205 11.303 1.00 92.69 86 ILE A CA 1
ATOM 709 C C . ILE A 1 86 ? -6.167 4.856 11.288 1.00 92.69 86 ILE A C 1
ATOM 711 O O . ILE A 1 86 ? -5.148 4.695 10.625 1.00 92.69 86 ILE A O 1
ATOM 715 N N . GLY A 1 87 ? -6.665 3.858 12.022 1.00 90.31 87 GLY A N 1
ATOM 716 C CA . GLY A 1 87 ? -6.111 2.507 11.984 1.00 90.31 87 GLY A CA 1
ATOM 717 C C . GLY A 1 87 ? -6.175 1.885 10.586 1.00 90.31 87 GLY A C 1
ATOM 718 O O . GLY A 1 87 ? -5.239 1.186 10.197 1.00 90.31 87 GLY A O 1
ATOM 719 N N . GLY A 1 88 ? -7.261 2.144 9.852 1.00 86.00 88 GLY A N 1
ATOM 720 C CA . GLY A 1 88 ? -7.467 1.716 8.470 1.00 86.00 88 GLY A CA 1
ATOM 721 C C . GLY A 1 88 ? -6.523 2.420 7.495 1.00 86.00 88 GLY A C 1
ATOM 722 O O . GLY A 1 88 ? -5.909 1.749 6.672 1.00 86.00 88 GLY A O 1
ATOM 723 N N . GLU A 1 89 ? -6.318 3.730 7.655 1.00 86.12 89 GLU A N 1
ATOM 724 C CA . GLU A 1 89 ? -5.370 4.543 6.864 1.00 86.12 89 GLU A CA 1
ATOM 7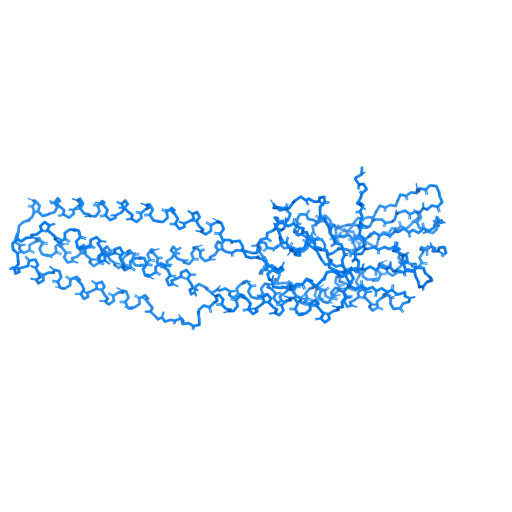25 C C . GLU A 1 89 ? -3.918 4.068 6.972 1.00 86.12 89 GLU A C 1
ATOM 727 O O . GLU A 1 89 ? -3.115 4.254 6.062 1.00 86.12 89 GLU A O 1
ATOM 732 N N . LEU A 1 90 ? -3.554 3.441 8.092 1.00 87.94 90 LEU A N 1
ATOM 733 C CA . LEU A 1 90 ? -2.203 2.918 8.300 1.00 87.94 90 LEU A CA 1
ATOM 734 C C . LEU A 1 90 ? -1.919 1.633 7.506 1.00 87.94 90 LEU A C 1
ATOM 736 O O . LEU A 1 90 ? -0.775 1.168 7.509 1.00 87.94 90 LEU A O 1
ATOM 740 N N . ILE A 1 91 ? -2.928 1.042 6.863 1.00 86.06 91 ILE A N 1
ATOM 741 C CA . ILE A 1 91 ? -2.786 -0.135 6.007 1.00 86.06 91 ILE A CA 1
ATOM 742 C C . ILE A 1 91 ? -2.299 0.313 4.624 1.00 86.06 91 ILE A C 1
ATOM 744 O O . ILE A 1 91 ? -2.969 1.074 3.937 1.00 86.06 91 ILE A O 1
ATOM 748 N N . HIS A 1 92 ? -1.151 -0.199 4.191 1.00 85.00 92 HIS A N 1
ATOM 749 C CA . HIS A 1 92 ? -0.538 0.136 2.901 1.00 85.00 92 HIS A CA 1
ATOM 750 C C . HIS A 1 92 ? 0.037 -1.114 2.232 1.00 85.00 92 HIS A C 1
ATOM 752 O O . HIS A 1 92 ? 0.136 -2.166 2.868 1.00 85.00 92 HIS A O 1
ATOM 758 N N . PHE A 1 93 ? 0.413 -1.041 0.952 1.00 84.88 93 PHE A N 1
ATOM 759 C CA . PHE A 1 93 ? 1.135 -2.152 0.332 1.00 84.88 93 PHE A CA 1
ATOM 760 C C . PHE A 1 93 ? 2.529 -2.284 0.942 1.00 84.88 93 PHE A C 1
ATOM 762 O O . PHE A 1 93 ? 3.214 -1.297 1.211 1.00 84.88 93 PHE A O 1
ATOM 769 N N . LEU A 1 94 ? 2.951 -3.525 1.160 1.00 85.00 94 LEU A N 1
ATOM 770 C CA . LEU A 1 94 ? 4.272 -3.821 1.676 1.00 85.00 94 LEU A CA 1
ATOM 771 C C . LEU A 1 94 ? 5.321 -3.415 0.641 1.00 85.00 94 LEU A C 1
ATOM 773 O O . LEU A 1 94 ? 5.305 -3.882 -0.494 1.00 85.00 94 LEU A O 1
ATOM 777 N N . ASN A 1 95 ? 6.263 -2.575 1.058 1.00 82.50 95 ASN A N 1
ATOM 778 C CA . ASN A 1 95 ? 7.387 -2.179 0.226 1.00 82.50 95 ASN A CA 1
ATOM 779 C C . ASN A 1 95 ? 8.441 -3.311 0.208 1.00 82.50 95 ASN A C 1
ATOM 781 O O . ASN A 1 95 ? 9.084 -3.553 1.242 1.00 82.50 95 ASN A O 1
ATOM 785 N N . PRO A 1 96 ? 8.658 -4.000 -0.932 1.00 80.44 96 PRO A N 1
ATOM 786 C CA . PRO A 1 96 ? 9.549 -5.157 -0.993 1.00 80.44 96 PRO A CA 1
ATOM 787 C C . PRO A 1 96 ? 10.986 -4.786 -0.600 1.00 80.44 96 PRO A C 1
ATOM 789 O O . PRO A 1 96 ? 11.635 -5.516 0.144 1.00 80.44 96 PRO A O 1
ATOM 792 N N . ARG A 1 97 ? 11.452 -3.582 -0.956 1.00 76.38 97 ARG A N 1
ATOM 793 C CA . ARG A 1 97 ? 12.822 -3.125 -0.679 1.00 76.38 97 ARG A CA 1
ATOM 794 C C . ARG A 1 97 ? 13.134 -2.942 0.807 1.00 76.38 97 ARG A C 1
ATOM 796 O O . ARG A 1 97 ? 14.295 -3.034 1.190 1.00 76.38 97 ARG A O 1
ATOM 803 N N . ARG A 1 98 ? 12.130 -2.698 1.655 1.00 73.38 98 ARG A N 1
ATOM 804 C CA . ARG A 1 98 ? 12.338 -2.560 3.110 1.00 73.38 98 ARG A CA 1
ATOM 805 C C . ARG A 1 98 ? 12.574 -3.892 3.815 1.00 73.38 98 ARG A C 1
ATOM 807 O O . ARG A 1 98 ? 12.989 -3.891 4.970 1.00 73.38 98 ARG A O 1
ATOM 814 N N . THR A 1 99 ? 12.252 -5.007 3.166 1.00 65.19 99 THR A N 1
ATOM 815 C CA . THR A 1 99 ? 12.095 -6.290 3.859 1.00 65.19 99 THR A CA 1
ATOM 816 C C . THR A 1 99 ? 12.849 -7.455 3.234 1.00 65.19 99 THR A C 1
ATOM 818 O O . THR A 1 99 ? 12.941 -8.507 3.866 1.00 65.19 99 THR A O 1
ATOM 821 N N . SER A 1 100 ? 13.403 -7.284 2.036 1.00 66.38 100 SER A N 1
ATOM 822 C CA . SER A 1 100 ? 14.096 -8.344 1.312 1.00 66.38 100 SER A CA 1
ATOM 823 C C . SER A 1 100 ? 15.610 -8.157 1.252 1.00 66.38 100 SER A C 1
ATOM 825 O O . SER A 1 100 ? 16.085 -7.048 0.998 1.00 66.38 100 SER A O 1
ATOM 827 N N . ASP A 1 101 ? 16.350 -9.265 1.335 1.00 69.12 101 ASP A N 1
ATOM 828 C CA . ASP A 1 101 ? 17.724 -9.326 0.833 1.00 69.12 101 ASP A CA 1
ATOM 829 C C . ASP A 1 101 ? 17.701 -9.154 -0.690 1.00 69.12 101 ASP A C 1
ATOM 831 O O . ASP A 1 101 ? 17.188 -10.006 -1.421 1.00 69.12 101 ASP A O 1
ATOM 835 N N . ILE A 1 102 ? 18.273 -8.048 -1.169 1.00 67.69 102 ILE A N 1
ATOM 836 C CA . ILE A 1 102 ? 18.377 -7.706 -2.601 1.00 67.69 102 ILE A CA 1
ATOM 837 C C . ILE A 1 102 ? 19.147 -8.795 -3.379 1.00 67.69 102 ILE A C 1
ATOM 839 O O . ILE A 1 102 ? 18.982 -8.946 -4.585 1.00 67.69 102 ILE A O 1
ATOM 843 N N . ASP A 1 103 ? 19.912 -9.633 -2.683 1.00 70.38 103 ASP A N 1
ATOM 844 C CA . ASP A 1 103 ? 20.691 -10.725 -3.269 1.00 70.38 103 ASP A CA 1
ATOM 845 C C . ASP A 1 103 ? 19.830 -11.903 -3.771 1.00 70.38 103 ASP A C 1
ATOM 847 O O . ASP A 1 103 ? 20.343 -12.817 -4.420 1.00 70.38 103 ASP A O 1
ATOM 851 N N . LYS A 1 104 ? 18.515 -11.904 -3.500 1.00 82.31 104 LYS A N 1
ATOM 852 C CA . LYS A 1 104 ? 17.571 -12.958 -3.921 1.00 82.31 104 LYS A CA 1
ATOM 853 C C . LYS A 1 104 ? 16.528 -12.462 -4.921 1.00 82.31 104 LYS A C 1
ATOM 855 O O . LYS A 1 104 ? 15.343 -12.789 -4.816 1.00 82.31 104 LYS A O 1
ATOM 860 N N . LEU A 1 105 ? 16.971 -11.674 -5.895 1.00 85.88 105 LEU A N 1
ATOM 861 C CA . LEU A 1 105 ? 16.139 -11.258 -7.020 1.00 85.88 105 LEU A CA 1
ATOM 862 C C . LEU A 1 105 ? 16.063 -12.347 -8.091 1.00 85.88 105 LEU A C 1
ATOM 864 O O . LEU A 1 105 ? 17.041 -13.030 -8.402 1.00 85.88 105 LEU A O 1
ATOM 868 N N . ARG A 1 106 ? 14.881 -12.488 -8.685 1.00 87.12 106 ARG A N 1
ATOM 869 C CA . ARG A 1 106 ? 14.625 -13.414 -9.782 1.00 87.12 106 ARG A CA 1
ATOM 870 C C . ARG A 1 106 ? 13.774 -12.745 -10.847 1.00 87.12 106 ARG A C 1
ATOM 872 O O . ARG A 1 106 ? 12.661 -12.330 -10.566 1.00 87.12 106 ARG A O 1
ATOM 879 N N . ILE A 1 107 ? 14.253 -12.743 -12.084 1.00 88.62 107 ILE A N 1
ATOM 880 C CA . ILE A 1 107 ? 13.498 -12.226 -13.228 1.00 88.62 107 ILE A CA 1
ATOM 881 C C . ILE A 1 107 ? 12.785 -13.391 -13.922 1.00 88.62 107 ILE A C 1
ATOM 883 O O . ILE A 1 107 ? 13.386 -14.431 -14.202 1.00 88.62 107 ILE A O 1
ATOM 887 N N . GLU A 1 108 ? 11.488 -13.239 -14.174 1.00 91.00 108 GLU A N 1
ATOM 888 C CA . GLU A 1 108 ? 10.663 -14.199 -14.903 1.00 91.00 108 GLU A CA 1
ATOM 889 C C . GLU A 1 108 ? 10.059 -13.544 -16.150 1.00 91.00 108 GLU A C 1
ATOM 891 O O . GLU A 1 108 ? 9.388 -12.516 -16.057 1.00 91.00 108 GLU A O 1
ATOM 896 N N . LYS A 1 109 ? 10.252 -14.176 -17.317 1.00 91.50 109 LYS A N 1
ATOM 897 C CA . LYS A 1 109 ? 9.551 -13.801 -18.553 1.00 91.50 109 LYS A CA 1
ATOM 898 C C . LYS A 1 109 ? 8.069 -14.142 -18.425 1.00 91.50 109 LYS A C 1
ATOM 900 O O . LYS A 1 109 ? 7.701 -15.262 -18.058 1.00 91.50 109 LYS A O 1
ATOM 905 N N . THR A 1 110 ? 7.214 -13.192 -18.760 1.00 92.12 110 THR A N 1
ATOM 906 C CA . THR A 1 110 ? 5.769 -13.297 -18.606 1.00 92.12 110 THR A CA 1
ATOM 907 C C . THR A 1 110 ? 5.032 -12.775 -19.838 1.00 92.12 110 THR A C 1
ATOM 909 O O . THR A 1 110 ? 5.619 -12.428 -20.854 1.00 92.12 110 THR A O 1
ATOM 912 N N . THR A 1 111 ? 3.708 -12.755 -19.756 1.00 92.12 111 THR A N 1
ATOM 913 C CA . THR A 1 111 ? 2.822 -12.160 -20.762 1.00 92.12 111 THR A CA 1
ATOM 914 C C . THR A 1 111 ? 1.976 -11.088 -20.095 1.00 92.12 111 THR A C 1
ATOM 916 O O . THR A 1 111 ? 1.665 -11.232 -18.913 1.00 92.12 111 THR A O 1
ATOM 919 N N . LEU A 1 112 ? 1.510 -10.094 -20.849 1.00 91.44 112 LEU A N 1
ATOM 920 C CA . LEU A 1 112 ? 0.580 -9.072 -20.347 1.00 91.44 112 LEU A CA 1
ATOM 921 C C . LEU A 1 112 ? -0.644 -9.680 -19.650 1.00 91.44 112 LEU A C 1
ATOM 923 O O . LEU A 1 112 ? -0.969 -9.292 -18.536 1.00 91.44 112 LEU A O 1
ATOM 927 N N . ASN A 1 113 ? -1.237 -10.736 -20.220 1.00 93.75 113 ASN A N 1
ATOM 928 C CA . ASN A 1 113 ? -2.363 -11.442 -19.595 1.00 93.75 113 ASN A CA 1
ATOM 929 C C . ASN A 1 113 ? -2.036 -11.973 -18.191 1.00 93.75 113 ASN A C 1
ATOM 931 O O . ASN A 1 113 ? -2.876 -11.930 -17.304 1.00 93.75 113 ASN A O 1
ATOM 935 N N . LYS A 1 114 ? -0.813 -12.463 -17.962 1.00 92.19 114 LYS A N 1
ATOM 936 C CA . LYS A 1 114 ? -0.387 -12.919 -16.629 1.00 92.19 114 LYS A CA 1
ATOM 937 C C . LYS A 1 114 ? -0.196 -11.755 -15.659 1.00 92.19 114 LYS A C 1
ATOM 939 O O . LYS A 1 114 ? -0.437 -11.934 -14.473 1.00 92.19 114 LYS A O 1
ATOM 944 N N . ILE A 1 115 ? 0.241 -10.594 -16.150 1.00 92.81 115 ILE A N 1
ATOM 945 C CA . ILE A 1 115 ? 0.329 -9.372 -15.343 1.00 92.81 115 ILE A CA 1
ATOM 946 C C . ILE A 1 115 ? -1.078 -8.954 -14.903 1.00 92.81 115 ILE A C 1
ATOM 948 O O . ILE A 1 115 ? -1.289 -8.763 -13.711 1.00 92.81 115 ILE A O 1
ATOM 952 N N . HIS A 1 116 ? -2.059 -8.940 -15.810 1.00 93.44 116 HIS A N 1
ATOM 953 C CA . HIS A 1 116 ? -3.463 -8.706 -15.450 1.00 93.44 116 HIS A CA 1
ATOM 954 C C . HIS A 1 116 ? -3.966 -9.694 -14.391 1.00 93.44 116 HIS A C 1
ATOM 956 O O . HIS A 1 116 ? -4.529 -9.278 -13.388 1.00 93.44 116 HIS A O 1
ATOM 962 N N . VAL A 1 117 ? -3.687 -10.994 -14.544 1.00 93.06 117 VAL A N 1
ATOM 963 C CA . VAL A 1 117 ? -4.087 -12.016 -13.556 1.00 93.06 117 VAL A CA 1
ATOM 964 C C . VAL A 1 117 ? -3.470 -11.765 -12.172 1.00 93.06 117 VAL A C 1
ATOM 966 O O . VAL A 1 117 ? -4.124 -11.993 -11.158 1.00 93.06 117 VAL A O 1
ATOM 969 N N . ILE A 1 118 ? -2.227 -11.277 -12.101 1.00 92.00 118 ILE A N 1
ATOM 970 C CA . ILE A 1 118 ? -1.590 -10.890 -10.832 1.00 92.00 118 ILE A CA 1
ATOM 971 C C . ILE A 1 118 ? -2.380 -9.764 -10.148 1.00 92.00 118 ILE A C 1
ATOM 973 O O . ILE A 1 118 ? -2.635 -9.837 -8.943 1.00 92.00 118 ILE A O 1
ATOM 977 N N . PHE A 1 119 ? -2.757 -8.729 -10.903 1.00 92.81 119 PHE A N 1
ATOM 978 C CA . PHE A 1 119 ? -3.534 -7.603 -10.384 1.00 92.81 119 PHE A CA 1
ATOM 979 C C . PHE A 1 119 ? -4.966 -8.006 -10.028 1.00 92.81 119 PHE A C 1
ATOM 981 O O . PHE A 1 119 ? -5.472 -7.592 -8.987 1.00 92.81 119 PHE A O 1
ATOM 988 N N . GLU A 1 120 ? -5.585 -8.879 -10.819 1.00 91.69 120 GLU A N 1
ATOM 989 C CA . GLU A 1 120 ? -6.906 -9.443 -10.553 1.00 91.69 120 GLU A CA 1
ATOM 990 C C . GLU A 1 120 ? -6.926 -10.233 -9.237 1.00 91.69 120 GLU A C 1
ATOM 992 O O . GLU A 1 120 ? -7.794 -10.000 -8.396 1.00 91.69 120 GLU A O 1
ATOM 997 N N . GLU A 1 121 ? -5.940 -11.106 -9.004 1.00 90.88 121 GLU A N 1
ATOM 998 C CA . GLU A 1 121 ? -5.825 -11.875 -7.757 1.00 90.88 121 GLU A CA 1
ATOM 999 C C . GLU A 1 121 ? -5.590 -10.947 -6.552 1.00 90.88 121 GLU A C 1
ATOM 1001 O O . GLU A 1 121 ? -6.201 -11.121 -5.493 1.00 90.88 121 GLU A O 1
ATOM 1006 N N . ALA A 1 122 ? -4.747 -9.919 -6.708 1.00 89.31 122 ALA A N 1
ATOM 1007 C CA . ALA A 1 122 ? -4.524 -8.912 -5.672 1.00 89.31 122 ALA A CA 1
ATOM 1008 C C . ALA A 1 122 ? -5.804 -8.114 -5.369 1.00 89.31 122 ALA A C 1
ATOM 1010 O O . ALA A 1 122 ? -6.144 -7.906 -4.202 1.00 89.31 122 ALA A O 1
ATOM 1011 N N . ASN A 1 123 ? -6.558 -7.727 -6.398 1.00 90.25 123 ASN A N 1
ATOM 1012 C CA . ASN A 1 123 ? -7.835 -7.037 -6.259 1.00 90.25 123 ASN A CA 1
ATOM 1013 C C . ASN A 1 123 ? -8.881 -7.937 -5.587 1.00 90.25 123 ASN A C 1
ATOM 1015 O O . ASN A 1 123 ? -9.595 -7.500 -4.686 1.00 90.25 123 ASN A O 1
ATOM 1019 N N . HIS A 1 124 ? -8.952 -9.217 -5.961 1.00 88.25 124 HIS A N 1
ATOM 1020 C CA . HIS A 1 124 ? -9.830 -10.185 -5.309 1.00 88.25 124 HIS A CA 1
ATOM 1021 C C . HIS A 1 124 ? -9.478 -10.341 -3.824 1.00 88.25 124 HIS A C 1
ATOM 1023 O O . HIS A 1 124 ? -10.368 -10.323 -2.970 1.00 88.25 124 HIS A O 1
ATOM 1029 N N . HIS A 1 125 ? -8.184 -10.394 -3.493 1.00 84.62 125 HIS A N 1
ATOM 1030 C CA . HIS A 1 125 ? -7.724 -10.430 -2.109 1.00 84.62 125 HIS A CA 1
ATOM 1031 C C . HIS A 1 125 ? -8.126 -9.165 -1.335 1.00 84.62 125 HIS A C 1
ATOM 1033 O O . HIS A 1 125 ? -8.693 -9.277 -0.247 1.00 84.62 125 HIS A O 1
ATOM 1039 N N . LEU A 1 126 ? -7.926 -7.968 -1.893 1.00 83.50 126 LEU A N 1
ATOM 1040 C CA . LEU A 1 126 ? -8.343 -6.711 -1.257 1.00 83.50 126 LEU A CA 1
ATOM 1041 C C . LEU A 1 126 ? -9.858 -6.635 -1.048 1.00 83.50 126 LEU A C 1
ATOM 1043 O O . LEU A 1 126 ? -10.300 -6.268 0.041 1.00 83.50 126 LEU A O 1
ATOM 1047 N N . ASN A 1 127 ? -10.645 -7.042 -2.045 1.00 83.31 127 ASN A N 1
ATOM 1048 C CA . ASN A 1 127 ? -12.103 -7.087 -1.949 1.00 83.31 127 ASN A CA 1
ATOM 1049 C C . ASN A 1 127 ? -12.581 -8.108 -0.912 1.00 83.31 127 ASN A C 1
ATOM 1051 O O . ASN A 1 127 ? -13.529 -7.832 -0.186 1.00 83.31 127 ASN A O 1
ATOM 1055 N N . SER A 1 128 ? -11.898 -9.249 -0.770 1.00 81.19 128 SER A N 1
ATOM 1056 C CA . SER A 1 128 ? -12.202 -10.223 0.289 1.00 81.19 128 SER A CA 1
ATOM 1057 C C . SER A 1 128 ? -11.949 -9.671 1.697 1.00 81.19 128 SER A C 1
ATOM 1059 O O . SER A 1 128 ? -12.598 -10.087 2.656 1.00 81.19 128 SER A O 1
ATOM 1061 N N . LEU A 1 129 ? -11.022 -8.715 1.825 1.00 73.62 129 LEU A N 1
ATOM 1062 C CA . LEU A 1 129 ? -10.723 -8.044 3.085 1.00 73.62 129 LEU A CA 1
ATOM 1063 C C . LEU A 1 129 ? -11.629 -6.829 3.350 1.00 73.62 129 LEU A C 1
ATOM 1065 O O . LEU A 1 129 ? -11.701 -6.371 4.492 1.00 73.62 129 LEU A O 1
ATOM 1069 N N . ALA A 1 130 ? -12.292 -6.287 2.326 1.00 69.06 130 ALA A N 1
ATOM 1070 C CA . ALA A 1 130 ? -13.270 -5.218 2.464 1.00 69.06 130 ALA A CA 1
ATOM 1071 C C . ALA A 1 130 ? -14.630 -5.823 2.855 1.00 69.06 130 ALA A C 1
ATOM 1073 O O . ALA A 1 130 ? -15.329 -6.421 2.039 1.00 69.06 130 ALA A O 1
ATOM 1074 N N . SER A 1 131 ? -15.029 -5.689 4.123 1.00 63.50 131 SER A N 1
ATOM 1075 C CA . SER A 1 131 ? -16.356 -6.139 4.552 1.00 63.50 131 SER A CA 1
ATOM 1076 C C . SER A 1 131 ? -17.435 -5.269 3.899 1.00 63.50 131 SER A C 1
ATOM 1078 O O . SER A 1 131 ? -17.478 -4.062 4.133 1.00 63.50 131 SER A O 1
ATOM 1080 N N . SER A 1 132 ? -18.319 -5.884 3.107 1.00 56.50 132 SER A N 1
ATOM 1081 C CA . SER A 1 132 ? -19.389 -5.207 2.345 1.00 56.50 132 SER A CA 1
ATOM 1082 C C . SER A 1 132 ? -20.473 -4.523 3.193 1.00 56.50 132 SER A C 1
ATOM 1084 O O . SER A 1 132 ? -21.315 -3.803 2.660 1.00 56.50 132 SER A O 1
ATOM 1086 N N . THR A 1 133 ? -20.466 -4.705 4.511 1.00 58.09 133 THR A N 1
ATOM 1087 C CA . THR A 1 133 ? -21.469 -4.137 5.414 1.00 58.09 133 THR A CA 1
ATOM 1088 C C . THR A 1 133 ? -20.986 -2.815 5.991 1.00 58.09 133 THR A C 1
ATOM 1090 O O . THR A 1 133 ? -20.431 -2.758 7.088 1.00 58.09 133 THR A O 1
ATOM 1093 N N . ARG A 1 134 ? -21.242 -1.727 5.259 1.00 61.12 134 ARG A N 1
ATOM 1094 C CA . ARG A 1 134 ? -21.236 -0.365 5.808 1.00 61.12 134 ARG A CA 1
ATOM 1095 C C . ARG A 1 134 ? -22.532 -0.153 6.599 1.00 61.12 134 ARG A C 1
ATOM 1097 O O . ARG A 1 134 ? -23.371 0.649 6.214 1.00 61.12 134 ARG A O 1
ATOM 1104 N N . ASP A 1 135 ? -22.735 -0.966 7.631 1.00 60.75 135 ASP A N 1
ATOM 1105 C CA . ASP A 1 135 ? -23.866 -0.806 8.544 1.00 60.75 135 ASP A CA 1
ATOM 1106 C C . ASP A 1 135 ? -23.604 0.408 9.445 1.00 60.75 135 ASP A C 1
ATOM 1108 O O . ASP A 1 135 ? -22.453 0.684 9.804 1.00 60.75 135 ASP A O 1
ATOM 1112 N N . ASP A 1 136 ? -24.659 1.127 9.832 1.00 75.62 136 ASP A N 1
ATOM 1113 C CA . ASP A 1 136 ? -24.596 2.326 10.681 1.00 75.62 136 ASP A CA 1
ATOM 1114 C C . ASP A 1 136 ? -24.262 1.970 12.149 1.00 75.62 136 ASP A C 1
ATOM 1116 O O . ASP A 1 136 ? -24.982 2.286 13.099 1.00 75.62 136 ASP A O 1
ATOM 1120 N N . TYR A 1 137 ? -23.128 1.299 12.377 1.00 80.25 137 TYR A N 1
ATOM 1121 C CA . TYR A 1 137 ? -22.664 0.860 13.697 1.00 80.25 137 TYR A CA 1
ATOM 1122 C C . TYR A 1 137 ? -22.470 2.011 14.676 1.00 80.25 137 TYR A C 1
ATOM 1124 O O . TYR A 1 137 ? -22.556 1.813 15.888 1.00 80.25 137 TYR A O 1
ATOM 1132 N N . ARG A 1 138 ? -22.222 3.221 14.167 1.00 81.00 138 ARG A N 1
ATOM 1133 C CA . ARG A 1 138 ? -22.183 4.430 14.988 1.00 81.00 138 ARG A CA 1
ATOM 1134 C C . ARG A 1 138 ? -23.540 4.693 15.637 1.00 81.00 138 ARG A C 1
ATOM 1136 O O . ARG A 1 138 ? -23.592 4.961 16.835 1.00 81.00 138 ARG A O 1
ATOM 1143 N N . ASP A 1 139 ? -24.615 4.577 14.871 1.00 86.88 139 ASP A N 1
ATOM 1144 C CA . ASP A 1 139 ? -25.965 4.866 15.340 1.00 86.88 139 ASP A CA 1
ATOM 1145 C C . ASP A 1 139 ? -26.433 3.766 16.302 1.00 86.88 139 ASP A C 1
ATOM 1147 O O . ASP A 1 139 ? -26.981 4.061 17.368 1.00 86.88 139 ASP A O 1
ATOM 1151 N N . LEU A 1 140 ? -26.088 2.505 16.012 1.00 88.69 140 LEU A N 1
ATOM 1152 C CA . LEU A 1 140 ? -26.285 1.392 16.942 1.00 88.69 140 LEU A CA 1
ATOM 1153 C C . LEU A 1 140 ? -25.509 1.597 18.254 1.00 88.69 140 LEU A C 1
ATOM 1155 O O . LEU A 1 140 ? -26.054 1.386 19.336 1.00 88.69 140 LEU A O 1
ATOM 1159 N N . ALA A 1 141 ? -24.250 2.036 18.187 1.00 88.88 141 ALA A N 1
ATOM 1160 C CA . ALA A 1 141 ? -23.444 2.305 19.373 1.00 88.88 141 ALA A CA 1
ATOM 1161 C C . ALA A 1 141 ? -24.011 3.457 20.209 1.00 88.88 141 ALA A C 1
ATOM 1163 O O . ALA A 1 141 ? -24.062 3.357 21.435 1.00 88.88 141 ALA A O 1
ATOM 1164 N N . TRP A 1 142 ? -24.484 4.530 19.570 1.00 90.81 142 TRP A N 1
ATOM 1165 C CA . TRP A 1 142 ? -25.166 5.625 20.261 1.00 90.81 142 TRP A CA 1
ATOM 1166 C C . TRP A 1 142 ? -26.447 5.148 20.938 1.00 90.81 142 TRP A C 1
ATOM 1168 O O . TRP A 1 142 ? -26.667 5.456 22.110 1.00 90.81 142 TRP A O 1
ATOM 1178 N N . PHE A 1 143 ? -27.252 4.343 20.243 1.00 92.88 143 PHE A N 1
ATOM 1179 C CA . PHE A 1 143 ? -28.445 3.731 20.817 1.00 92.88 143 PHE A CA 1
ATOM 1180 C C . PHE A 1 143 ? -28.108 2.870 22.042 1.00 92.88 143 PHE A C 1
ATOM 1182 O O . PHE A 1 143 ? -28.727 3.037 23.093 1.00 92.88 143 PHE A O 1
ATOM 1189 N N . LEU A 1 144 ? -27.087 2.011 21.951 1.00 93.00 144 LEU A N 1
ATOM 1190 C CA . LEU A 1 144 ? -26.633 1.172 23.063 1.00 93.00 144 LEU A CA 1
ATOM 1191 C C . LEU A 1 144 ? -26.157 2.004 24.259 1.00 93.00 144 LEU A C 1
ATOM 1193 O O . LEU A 1 144 ? -26.524 1.698 25.393 1.00 93.00 144 LEU A O 1
ATOM 1197 N N . VAL A 1 145 ? -25.395 3.077 24.026 1.00 92.75 145 VAL A N 1
ATOM 1198 C CA . VAL A 1 145 ? -24.945 3.995 25.086 1.00 92.75 145 VAL A CA 1
ATOM 1199 C C . VAL A 1 145 ? -26.134 4.657 25.780 1.00 92.75 145 VAL A C 1
ATOM 1201 O O . VAL A 1 145 ? -26.165 4.715 27.011 1.00 92.75 145 VAL A O 1
ATOM 1204 N N . ILE A 1 146 ? -27.124 5.137 25.025 1.00 93.25 146 ILE A N 1
ATOM 1205 C CA . ILE A 1 146 ? -28.316 5.793 25.580 1.00 93.25 146 ILE A CA 1
ATOM 1206 C C . ILE A 1 146 ? -29.154 4.790 26.378 1.00 93.25 146 ILE A C 1
ATOM 1208 O O . ILE A 1 146 ? -29.475 5.046 27.541 1.00 93.25 146 ILE A O 1
ATOM 1212 N N . ALA A 1 147 ? -29.459 3.630 25.790 1.00 93.81 147 ALA A N 1
ATOM 1213 C CA . ALA A 1 147 ? -30.233 2.575 26.436 1.00 93.81 147 ALA A CA 1
ATOM 1214 C C . ALA A 1 147 ? -29.556 2.095 27.727 1.00 93.81 147 ALA A C 1
ATOM 1216 O O . ALA A 1 147 ? -30.205 1.981 28.769 1.00 93.81 147 ALA A O 1
ATOM 1217 N N . TYR A 1 148 ? -28.236 1.892 27.692 1.00 93.69 148 TYR A N 1
ATOM 1218 C CA . TYR A 1 148 ? -27.469 1.515 28.872 1.00 93.69 148 TYR A CA 1
ATOM 1219 C C . TYR A 1 148 ? -27.427 2.624 29.924 1.00 93.69 148 TYR A C 1
ATOM 1221 O O . TYR A 1 148 ? -27.556 2.341 31.112 1.00 93.69 148 TYR A O 1
ATOM 1229 N N . SER A 1 149 ? -27.313 3.890 29.520 1.00 91.50 149 SER A N 1
ATOM 1230 C CA . SER A 1 149 ? -27.338 5.022 30.454 1.00 91.50 149 SER A CA 1
ATOM 1231 C C . SER A 1 149 ? -28.651 5.062 31.241 1.00 91.50 149 SER A C 1
ATOM 1233 O O . SER A 1 149 ? -28.627 5.184 32.466 1.00 91.50 149 SER A O 1
ATOM 1235 N N . VAL A 1 150 ? -29.790 4.860 30.569 1.00 91.62 150 VAL A N 1
ATOM 1236 C CA . VAL A 1 150 ? -31.108 4.759 31.219 1.00 91.62 150 VAL A CA 1
ATOM 1237 C C . VAL A 1 150 ? -31.202 3.516 32.106 1.00 91.62 150 VAL A C 1
ATOM 1239 O O . VAL A 1 150 ? -31.660 3.603 33.244 1.00 91.62 150 VAL A O 1
ATOM 1242 N N . LEU A 1 151 ? -30.727 2.361 31.637 1.00 91.06 151 LEU A N 1
ATOM 1243 C CA . LEU A 1 151 ? -30.748 1.126 32.423 1.00 91.06 151 LEU A CA 1
ATOM 1244 C C . LEU A 1 151 ? -29.889 1.242 33.692 1.00 91.06 151 LEU A C 1
ATOM 1246 O O . LEU A 1 151 ? -30.327 0.861 34.776 1.00 91.06 151 LEU A O 1
ATOM 1250 N N . SER A 1 152 ? -28.693 1.818 33.580 1.00 88.31 152 SER A N 1
ATOM 1251 C CA . SER A 1 152 ? -27.778 2.036 34.703 1.00 88.31 152 SER A CA 1
ATOM 1252 C C . SER A 1 152 ? -28.393 2.936 35.779 1.00 88.31 152 SER A C 1
ATOM 1254 O O . SER A 1 152 ? -28.195 2.690 36.969 1.00 88.31 152 SER A O 1
ATOM 1256 N N . LEU A 1 153 ? -29.206 3.924 35.379 1.00 87.62 153 LEU A N 1
ATOM 1257 C CA . LEU A 1 153 ? -29.972 4.770 36.292 1.00 87.62 153 LEU A CA 1
ATOM 1258 C C . LEU A 1 153 ? -30.996 3.948 37.082 1.00 87.62 153 LEU A C 1
ATOM 1260 O O . LEU A 1 153 ? -31.032 4.038 38.309 1.00 87.62 153 LEU A O 1
ATOM 1264 N N . VAL A 1 154 ? -31.798 3.132 36.390 1.00 88.56 154 VAL A N 1
ATOM 1265 C CA . VAL A 1 154 ? -32.817 2.274 37.017 1.00 88.56 154 VAL A CA 1
ATOM 1266 C C . VAL A 1 154 ? -32.169 1.287 37.990 1.00 88.56 154 VAL A C 1
ATOM 1268 O O . VAL A 1 154 ? -32.626 1.150 39.123 1.00 88.56 154 VAL A O 1
ATOM 1271 N N . ILE A 1 155 ? -31.067 0.645 37.588 1.00 87.12 155 ILE A N 1
ATOM 1272 C CA . ILE A 1 155 ? -30.330 -0.301 38.439 1.00 87.12 155 ILE A CA 1
ATOM 1273 C C . ILE A 1 155 ? -29.753 0.408 39.670 1.00 87.12 155 ILE A C 1
ATOM 1275 O O . ILE A 1 155 ? -29.889 -0.098 40.781 1.00 87.12 155 ILE A O 1
ATOM 1279 N N . SER A 1 156 ? -29.151 1.588 39.497 1.00 82.81 156 SER A N 1
ATOM 1280 C CA . SER A 1 156 ? -28.591 2.385 40.598 1.00 82.81 156 SER A CA 1
ATOM 1281 C C . SER A 1 156 ? -29.658 2.846 41.599 1.00 82.81 156 SER A C 1
ATOM 1283 O O . SER A 1 156 ? -29.369 3.006 42.785 1.00 82.81 156 SER A O 1
ATOM 1285 N N . TYR A 1 157 ? -30.894 3.058 41.138 1.00 84.25 157 TYR A N 1
ATOM 1286 C CA . TYR A 1 157 ? -32.026 3.385 42.004 1.00 84.25 157 TYR A CA 1
ATOM 1287 C C . TYR A 1 157 ? -32.538 2.161 42.777 1.00 84.25 157 TYR A C 1
ATOM 1289 O O . TYR A 1 157 ? -32.836 2.265 43.964 1.00 84.25 157 TYR A O 1
ATOM 1297 N N . MET A 1 158 ? -32.618 1.000 42.119 1.00 86.81 158 MET A N 1
ATOM 1298 C CA . MET A 1 158 ? -33.192 -0.221 42.698 1.00 86.81 158 MET A CA 1
ATOM 1299 C C . MET A 1 158 ? -32.220 -1.000 43.594 1.00 86.81 158 MET A C 1
ATOM 1301 O O . MET A 1 158 ? -32.663 -1.715 44.491 1.00 86.81 158 MET A O 1
ATOM 1305 N N . LEU A 1 159 ? -30.905 -0.892 43.367 1.00 83.19 159 LEU A N 1
ATOM 1306 C CA . LEU A 1 159 ? -29.894 -1.668 44.086 1.00 83.19 159 LEU A CA 1
ATOM 1307 C C . LEU A 1 159 ? -28.957 -0.772 44.915 1.00 83.19 159 LEU A C 1
ATOM 1309 O O . LEU A 1 159 ? -28.349 0.154 44.380 1.00 83.19 159 LEU A O 1
ATOM 1313 N N . PRO A 1 160 ? -28.708 -1.097 46.198 1.00 72.50 160 PRO A N 1
ATOM 1314 C CA . PRO A 1 160 ? -27.743 -0.369 47.031 1.00 72.50 160 PRO A CA 1
ATOM 1315 C C . PRO A 1 160 ? -26.275 -0.647 46.644 1.00 72.50 160 PRO A C 1
ATOM 1317 O O . PRO A 1 160 ? -25.353 -0.009 47.151 1.00 72.50 160 PRO A O 1
ATOM 1320 N N . LEU A 1 161 ? -26.040 -1.591 45.730 1.00 68.50 161 LEU A N 1
ATOM 1321 C CA . LEU A 1 161 ? -24.735 -2.124 45.337 1.00 68.50 161 LEU A CA 1
ATOM 1322 C C . LEU A 1 161 ? -24.022 -1.263 44.275 1.00 68.50 161 LEU A C 1
ATOM 1324 O O . LEU A 1 161 ? -23.555 -1.760 43.251 1.00 68.50 161 LEU A O 1
ATOM 1328 N N . LYS A 1 162 ? -23.890 0.041 44.542 1.00 73.25 162 LYS A N 1
ATOM 1329 C CA . LYS A 1 162 ? -23.327 1.041 43.609 1.00 73.25 162 LYS A CA 1
ATOM 1330 C C . LYS A 1 162 ? -21.882 0.754 43.182 1.00 73.25 162 LYS A C 1
ATOM 1332 O O . LYS A 1 162 ? -21.488 1.114 42.078 1.00 73.25 162 LYS A O 1
ATOM 1337 N N . PHE A 1 163 ? -21.107 0.070 44.025 1.00 77.56 163 PHE A N 1
ATOM 1338 C CA . PHE A 1 163 ? -19.721 -0.302 43.725 1.00 77.56 163 PHE A CA 1
ATOM 1339 C C . PHE A 1 163 ? -19.607 -1.248 42.516 1.00 77.56 163 PHE A C 1
ATOM 1341 O O . PHE A 1 163 ? -18.682 -1.121 41.719 1.00 77.56 163 PHE A O 1
ATOM 1348 N N . TRP A 1 164 ? -20.576 -2.149 42.323 1.00 83.19 164 TRP A N 1
ATOM 1349 C CA . TRP A 1 164 ? -20.560 -3.107 41.212 1.00 83.19 164 TRP A CA 1
ATOM 1350 C C . TRP A 1 164 ? -20.892 -2.474 39.859 1.00 83.19 164 TRP A C 1
ATOM 1352 O O . TRP A 1 164 ? -20.539 -3.034 38.825 1.00 83.19 164 TRP A O 1
ATOM 1362 N N . LEU A 1 165 ? -21.500 -1.284 39.839 1.00 82.31 165 LEU A N 1
ATOM 1363 C CA . LEU A 1 165 ? -21.765 -0.564 38.592 1.00 82.31 165 LEU A CA 1
ATOM 1364 C C . LEU A 1 165 ? -20.478 -0.109 37.898 1.00 82.31 165 LEU A C 1
ATOM 1366 O O . LEU A 1 165 ? -20.470 0.008 36.682 1.00 82.31 165 LEU A O 1
ATOM 1370 N N . ILE A 1 166 ? -19.379 0.092 38.630 1.00 83.12 166 ILE A N 1
ATOM 1371 C CA . ILE A 1 166 ? -18.094 0.526 38.058 1.00 83.12 166 ILE A CA 1
ATOM 1372 C C . ILE A 1 166 ? -17.513 -0.509 37.091 1.00 83.12 166 ILE A C 1
ATOM 1374 O O . ILE A 1 166 ? -17.308 -0.163 35.925 1.00 83.12 166 ILE A O 1
ATOM 1378 N N . PRO A 1 167 ? -17.250 -1.764 37.514 1.00 86.81 167 PRO A N 1
ATOM 1379 C CA . PRO A 1 167 ? -16.724 -2.764 36.597 1.00 86.81 167 PRO A CA 1
ATOM 1380 C C . PRO A 1 167 ? -17.712 -3.071 35.465 1.00 86.81 167 PRO A C 1
ATOM 1382 O O . PRO A 1 167 ? -17.273 -3.296 34.342 1.00 86.81 167 PRO A O 1
ATOM 1385 N N . ILE A 1 168 ? -19.028 -3.014 35.710 1.00 90.44 168 ILE A N 1
ATOM 1386 C CA . ILE A 1 168 ? -20.031 -3.235 34.654 1.00 90.44 168 ILE A CA 1
ATOM 1387 C C . ILE A 1 168 ? -19.992 -2.097 33.623 1.00 90.44 168 ILE A C 1
ATOM 1389 O O . ILE A 1 168 ? -19.905 -2.381 32.432 1.00 90.44 168 ILE A O 1
ATOM 1393 N N . ASN A 1 169 ? -19.985 -0.829 34.053 1.00 89.62 169 ASN A N 1
ATOM 1394 C CA . ASN A 1 169 ? -19.873 0.326 33.156 1.00 89.62 169 ASN A CA 1
ATOM 1395 C C . ASN A 1 169 ? -18.594 0.232 32.314 1.00 89.62 169 ASN A C 1
ATOM 1397 O O . ASN A 1 169 ? -18.634 0.448 31.106 1.00 89.62 169 ASN A O 1
ATOM 1401 N N . ALA A 1 170 ? -17.463 -0.124 32.935 1.00 91.12 170 ALA A N 1
ATOM 1402 C CA . ALA A 1 170 ? -16.193 -0.272 32.231 1.00 91.12 170 ALA A CA 1
ATOM 1403 C C . ALA A 1 170 ? -16.250 -1.370 31.157 1.00 91.12 170 ALA A C 1
ATOM 1405 O O . ALA A 1 170 ? -15.776 -1.155 30.043 1.00 91.12 170 ALA A O 1
ATOM 1406 N N . VAL A 1 171 ? -16.870 -2.516 31.459 1.00 93.12 171 VAL A N 1
ATOM 1407 C CA . VAL A 1 171 ? -17.061 -3.609 30.492 1.00 93.12 171 VAL A CA 1
ATOM 1408 C C . VAL A 1 171 ? -17.998 -3.191 29.361 1.00 93.12 171 VAL A C 1
ATOM 1410 O O . VAL A 1 171 ? -17.683 -3.433 28.199 1.00 93.12 171 VAL A O 1
ATOM 1413 N N . VAL A 1 172 ? -19.120 -2.536 29.671 1.00 93.62 172 VAL A N 1
ATOM 1414 C CA . VAL A 1 172 ? -20.092 -2.109 28.656 1.00 93.62 172 VAL A CA 1
ATOM 1415 C C . VAL A 1 172 ? -19.494 -1.050 27.735 1.00 93.62 172 VAL A C 1
ATOM 1417 O O . VAL A 1 172 ? -19.525 -1.224 26.518 1.00 93.62 172 VAL A O 1
ATOM 1420 N N . PHE A 1 173 ? -18.887 0.009 28.280 1.00 93.94 173 PHE A N 1
ATOM 1421 C CA . PHE A 1 173 ? -18.232 1.026 27.456 1.00 93.94 173 PHE A CA 1
ATOM 1422 C C . PHE A 1 173 ? -17.029 0.466 26.702 1.00 93.94 173 PHE A C 1
ATOM 1424 O O . PHE A 1 173 ? -16.870 0.772 25.526 1.00 93.94 173 PHE A O 1
ATOM 1431 N N . GLY A 1 174 ? -16.227 -0.402 27.325 1.00 95.00 174 GLY A N 1
ATOM 1432 C CA . GLY A 1 174 ? -15.140 -1.103 26.646 1.00 95.00 174 GLY A CA 1
ATOM 1433 C C . GLY A 1 174 ? -15.640 -1.917 25.453 1.00 95.00 174 GLY A C 1
ATOM 1434 O O . GLY A 1 174 ? -15.096 -1.790 24.361 1.00 95.00 174 GLY A O 1
ATOM 1435 N N . GLY A 1 175 ? -16.721 -2.680 25.626 1.00 94.62 175 GLY A N 1
ATOM 1436 C CA . GLY A 1 175 ? -17.358 -3.437 24.548 1.00 94.62 175 GLY A CA 1
ATOM 1437 C C . GLY A 1 175 ? -17.866 -2.542 23.417 1.00 94.62 175 GLY A C 1
ATOM 1438 O O . GLY A 1 175 ? -17.596 -2.824 22.249 1.00 94.62 175 GLY A O 1
ATOM 1439 N N . VAL A 1 176 ? -18.537 -1.431 23.744 1.00 94.62 176 VAL A N 1
ATOM 1440 C CA . VAL A 1 176 ? -18.997 -0.447 22.748 1.00 94.62 176 VAL A CA 1
ATOM 1441 C C . VAL A 1 176 ? -17.813 0.161 21.995 1.00 94.62 176 VAL A C 1
ATOM 1443 O O . VAL A 1 176 ? -17.822 0.186 20.769 1.00 94.62 176 VAL A O 1
ATOM 1446 N N . PHE A 1 177 ? -16.777 0.618 22.701 1.00 95.44 177 PHE A N 1
ATOM 1447 C CA . PHE A 1 177 ? -15.606 1.252 22.095 1.00 95.44 177 PHE A CA 1
ATOM 1448 C C . PHE A 1 177 ? -14.837 0.293 21.193 1.00 95.44 177 PHE A C 1
ATOM 1450 O O . PHE A 1 177 ? -14.505 0.669 20.073 1.00 95.44 177 PHE A O 1
ATOM 1457 N N . VAL A 1 178 ? -14.615 -0.947 21.637 1.00 94.00 178 VAL A N 1
ATOM 1458 C CA . VAL A 1 178 ? -13.987 -1.993 20.819 1.00 94.00 178 VAL A CA 1
ATOM 1459 C C . VAL A 1 178 ? -14.833 -2.281 19.583 1.00 94.00 178 VAL A C 1
ATOM 1461 O O . VAL A 1 178 ? -14.295 -2.303 18.486 1.00 94.00 178 VAL A O 1
ATOM 1464 N N . THR A 1 179 ? -16.151 -2.427 19.728 1.00 91.88 179 THR A N 1
ATOM 1465 C CA . THR A 1 179 ? -17.043 -2.708 18.592 1.00 91.88 179 THR A CA 1
ATOM 1466 C C . THR A 1 179 ? -17.013 -1.578 17.564 1.00 91.88 179 THR A C 1
ATOM 1468 O O . THR A 1 179 ? -16.821 -1.830 16.378 1.00 91.88 179 THR A O 1
ATOM 1471 N N . VAL A 1 180 ? -17.151 -0.323 18.007 1.00 92.75 180 VAL A N 1
ATOM 1472 C CA . VAL A 1 180 ? -17.102 0.849 17.119 1.00 92.75 180 VAL A CA 1
ATOM 1473 C C . VAL A 1 180 ? -15.742 0.972 16.445 1.00 92.75 180 VAL A C 1
ATOM 1475 O O . VAL A 1 180 ? -15.678 1.207 15.242 1.00 92.75 180 VAL A O 1
ATOM 1478 N N . TYR A 1 181 ? -14.663 0.788 17.204 1.00 93.62 181 TYR A N 1
ATOM 1479 C CA . TYR A 1 181 ? -13.304 0.824 16.687 1.00 93.62 181 TYR A CA 1
ATOM 1480 C C . TYR A 1 181 ? -13.071 -0.245 15.621 1.00 93.62 181 TYR A C 1
ATOM 1482 O O . TYR A 1 181 ? -12.632 0.071 14.519 1.00 93.62 181 TYR A O 1
ATOM 1490 N N . THR A 1 182 ? -13.373 -1.505 15.940 1.00 90.12 182 THR A N 1
ATOM 1491 C CA . THR A 1 182 ? -13.158 -2.645 15.049 1.00 90.12 182 THR A CA 1
ATOM 1492 C C . THR A 1 182 ? -14.000 -2.516 13.791 1.00 90.12 182 THR A C 1
ATOM 1494 O O . THR A 1 182 ? -13.468 -2.708 12.705 1.00 90.12 182 THR A O 1
ATOM 1497 N N . ASN A 1 183 ? -15.274 -2.136 13.908 1.00 88.56 183 ASN A N 1
ATOM 1498 C CA . ASN A 1 183 ? -16.110 -1.919 12.731 1.00 88.56 183 ASN A CA 1
ATOM 1499 C C . ASN A 1 183 ? -15.577 -0.772 11.884 1.00 88.56 183 ASN A C 1
ATOM 1501 O O . ASN A 1 183 ? -15.350 -0.975 10.701 1.00 88.56 183 ASN A O 1
ATOM 1505 N N . SER A 1 184 ? -15.282 0.383 12.483 1.00 89.06 184 SER A N 1
ATOM 1506 C CA . SER A 1 184 ? -14.716 1.520 11.755 1.00 89.06 184 SER A CA 1
ATOM 1507 C C . SER A 1 184 ? -13.417 1.149 11.023 1.00 89.06 184 SER A C 1
ATOM 1509 O O . SER A 1 184 ? -13.289 1.410 9.833 1.00 89.06 184 SER A O 1
ATOM 1511 N N . TYR A 1 185 ? -12.511 0.422 11.685 1.00 87.69 185 TYR A N 1
ATOM 1512 C CA . TYR A 1 185 ? -11.285 -0.113 11.087 1.00 87.69 185 TYR A CA 1
ATOM 1513 C C . TYR A 1 185 ? -11.545 -1.067 9.909 1.00 87.69 185 TYR A C 1
ATOM 1515 O O . TYR A 1 185 ? -10.881 -0.977 8.878 1.00 87.69 185 TYR A O 1
ATOM 1523 N N . LEU A 1 186 ? -12.502 -1.990 10.046 1.00 82.81 186 LEU A N 1
ATOM 1524 C CA . LEU A 1 186 ? -12.820 -2.975 9.007 1.00 82.81 186 LEU A CA 1
ATOM 1525 C C . LEU A 1 186 ? -13.568 -2.358 7.819 1.00 82.81 186 LEU A C 1
ATOM 1527 O O . LEU A 1 186 ? -13.320 -2.749 6.679 1.00 82.81 186 LEU A O 1
ATOM 1531 N N . THR A 1 187 ? -14.454 -1.396 8.090 1.00 79.88 187 THR A N 1
ATOM 1532 C CA . THR A 1 187 ? -15.286 -0.707 7.093 1.00 79.88 187 THR A CA 1
ATOM 1533 C C . THR A 1 187 ? -14.629 0.533 6.502 1.00 79.88 187 THR A C 1
ATOM 1535 O O . THR A 1 187 ? -15.207 1.138 5.596 1.00 79.88 187 THR A O 1
ATOM 1538 N N . TYR A 1 188 ? -13.455 0.936 7.005 1.00 80.50 188 TYR A N 1
ATOM 1539 C CA . TYR A 1 188 ? -12.717 2.063 6.450 1.00 80.50 188 TYR A CA 1
ATOM 1540 C C . TYR A 1 188 ? -12.532 1.835 4.944 1.00 80.50 188 TYR A C 1
ATOM 1542 O O . TYR A 1 188 ? -12.124 0.734 4.549 1.00 80.50 188 TYR A O 1
ATOM 1550 N N . PRO A 1 189 ? -12.883 2.816 4.091 1.00 68.94 189 PRO A N 1
ATOM 1551 C CA . PRO A 1 189 ? -12.871 2.632 2.652 1.00 68.94 189 PRO A CA 1
ATOM 1552 C C . PRO A 1 189 ? -11.458 2.295 2.185 1.00 68.94 189 PRO A C 1
ATOM 1554 O O . PRO A 1 189 ? -10.601 3.154 2.032 1.00 68.94 189 PRO A O 1
ATOM 1557 N N . ARG A 1 190 ? -11.246 1.022 1.851 1.00 76.06 190 ARG A N 1
ATOM 1558 C CA . ARG A 1 190 ? -10.038 0.554 1.156 1.00 76.06 190 ARG A CA 1
ATOM 1559 C C . ARG A 1 190 ? -10.043 0.935 -0.324 1.00 76.06 190 ARG A C 1
ATOM 1561 O O . ARG A 1 190 ? -9.222 0.425 -1.079 1.00 76.06 190 ARG A O 1
ATOM 1568 N N . MET A 1 191 ? -10.971 1.807 -0.729 1.00 71.38 191 MET A N 1
ATOM 1569 C CA . MET A 1 191 ? -11.085 2.316 -2.091 1.00 71.38 191 MET A CA 1
ATOM 1570 C C . MET A 1 191 ? -9.759 2.926 -2.535 1.00 71.38 191 MET A C 1
ATOM 1572 O O . MET A 1 191 ? -9.322 2.624 -3.626 1.00 71.38 191 MET A O 1
ATOM 1576 N N . GLU A 1 192 ? -9.026 3.624 -1.661 1.00 75.94 192 GLU A N 1
ATOM 1577 C CA . GLU A 1 192 ? -7.710 4.179 -2.018 1.00 75.94 192 GLU A CA 1
ATOM 1578 C C . GLU A 1 192 ? -6.668 3.109 -2.395 1.00 75.94 192 GLU A C 1
ATOM 1580 O O . GLU A 1 192 ? -5.844 3.329 -3.284 1.00 75.94 192 GLU A O 1
ATOM 1585 N N . LEU A 1 193 ? -6.704 1.933 -1.755 1.00 82.06 193 LEU A N 1
ATOM 1586 C CA . LEU A 1 193 ? -5.831 0.806 -2.104 1.00 82.06 193 LEU A CA 1
ATOM 1587 C C . LEU A 1 193 ? -6.292 0.113 -3.387 1.00 82.06 193 LEU A C 1
ATOM 1589 O O . LEU A 1 193 ? -5.452 -0.286 -4.186 1.00 82.06 193 LEU A O 1
ATOM 1593 N N . ILE A 1 194 ? -7.605 -0.034 -3.574 1.00 85.56 194 ILE A N 1
ATOM 1594 C CA . ILE A 1 194 ? -8.199 -0.664 -4.760 1.00 85.56 194 ILE A CA 1
ATOM 1595 C C . ILE A 1 194 ? -7.986 0.222 -5.996 1.00 85.56 194 ILE A C 1
ATOM 1597 O O . ILE A 1 194 ? -7.459 -0.247 -7.001 1.00 85.56 194 ILE A O 1
ATOM 1601 N N . ASP A 1 195 ? -8.309 1.510 -5.902 1.00 83.81 195 ASP A N 1
ATOM 1602 C CA . ASP A 1 195 ? -8.094 2.514 -6.946 1.00 83.81 195 ASP A CA 1
ATOM 1603 C C . ASP A 1 195 ? -6.598 2.672 -7.236 1.00 83.81 195 ASP A C 1
ATOM 1605 O O . ASP A 1 195 ? -6.183 2.728 -8.392 1.00 83.81 195 ASP A O 1
ATOM 1609 N N . GLY A 1 196 ? -5.767 2.669 -6.189 1.00 84.19 196 GLY A N 1
ATOM 1610 C CA . GLY A 1 196 ? -4.316 2.673 -6.322 1.00 84.19 196 GLY A CA 1
ATOM 1611 C C . GLY A 1 196 ? -3.769 1.428 -7.032 1.00 84.19 196 GLY A C 1
ATOM 1612 O O . GLY A 1 196 ? -2.840 1.540 -7.830 1.00 84.19 196 GLY A O 1
ATOM 1613 N N . LEU A 1 197 ? -4.351 0.250 -6.783 1.00 88.94 197 LEU A N 1
ATOM 1614 C CA . LEU A 1 197 ? -3.992 -0.996 -7.463 1.00 88.94 197 LEU A CA 1
ATOM 1615 C C . LEU A 1 197 ? -4.396 -0.965 -8.942 1.00 88.94 197 LEU A C 1
ATOM 1617 O O . LEU A 1 197 ? -3.589 -1.332 -9.790 1.00 88.94 197 LEU A O 1
ATOM 1621 N N . ALA A 1 198 ? -5.602 -0.485 -9.252 1.00 88.75 198 ALA A N 1
ATOM 1622 C CA . ALA A 1 198 ? -6.071 -0.321 -10.628 1.00 88.75 198 ALA A CA 1
ATOM 1623 C C . ALA A 1 198 ? -5.230 0.712 -11.400 1.00 88.75 198 ALA A C 1
ATOM 1625 O O . ALA A 1 198 ? -4.883 0.502 -12.562 1.00 88.75 198 ALA A O 1
ATOM 1626 N N . GLY A 1 199 ? -4.846 1.812 -10.744 1.00 86.19 199 GLY A N 1
ATOM 1627 C CA . GLY A 1 199 ? -3.932 2.807 -11.304 1.00 86.19 199 GLY A CA 1
ATOM 1628 C C . GLY A 1 199 ? -2.535 2.241 -11.571 1.00 86.19 199 GLY A C 1
ATOM 1629 O O . GLY A 1 199 ? -1.952 2.516 -12.621 1.00 86.19 199 GLY A O 1
ATOM 1630 N N . LEU A 1 200 ? -2.011 1.412 -10.657 1.00 87.25 200 LEU A N 1
ATOM 1631 C CA . LEU A 1 200 ? -0.750 0.695 -10.859 1.00 87.25 200 LEU A CA 1
ATOM 1632 C C . LEU A 1 200 ? -0.844 -0.275 -12.039 1.00 87.25 200 LEU A C 1
ATOM 1634 O O . LEU A 1 200 ? 0.047 -0.273 -12.884 1.00 87.25 200 LEU A O 1
ATOM 1638 N N . GLU A 1 201 ? -1.908 -1.076 -12.105 1.00 91.69 201 GLU A N 1
ATOM 1639 C CA . GLU A 1 201 ? -2.145 -2.005 -13.208 1.00 91.69 201 GLU A CA 1
ATOM 1640 C C . GLU A 1 201 ? -2.120 -1.263 -14.542 1.00 91.69 201 GLU A C 1
ATOM 1642 O O . GLU A 1 201 ? -1.308 -1.597 -15.401 1.00 91.69 201 GLU A O 1
ATOM 1647 N N . TYR A 1 202 ? -2.926 -0.203 -14.674 1.00 89.56 202 TYR A N 1
ATOM 1648 C CA . TYR A 1 202 ? -2.980 0.612 -15.886 1.00 89.56 202 TYR A CA 1
ATOM 1649 C C . TYR A 1 202 ? -1.607 1.171 -16.266 1.00 89.56 202 TYR A C 1
ATOM 1651 O O . TYR A 1 202 ? -1.211 1.114 -17.429 1.00 89.56 202 TYR A O 1
ATOM 1659 N N . TYR A 1 203 ? -0.862 1.707 -15.296 1.00 87.88 203 TYR A N 1
ATOM 1660 C CA . TYR A 1 203 ? 0.464 2.261 -15.545 1.00 87.88 203 TYR A CA 1
ATOM 1661 C C . TYR A 1 203 ? 1.454 1.192 -16.026 1.00 87.88 203 TYR A C 1
ATOM 1663 O O . TYR A 1 203 ? 2.181 1.424 -16.994 1.00 87.88 203 TYR A O 1
ATOM 1671 N N . VAL A 1 204 ? 1.474 0.021 -15.384 1.00 91.44 204 VAL A N 1
ATOM 1672 C CA . VAL A 1 204 ? 2.340 -1.102 -15.768 1.00 91.44 204 VAL A CA 1
ATOM 1673 C C . VAL A 1 204 ? 1.989 -1.588 -17.168 1.00 91.44 204 VAL A C 1
ATOM 1675 O O . VAL A 1 204 ? 2.874 -1.700 -18.015 1.00 91.44 204 VAL A O 1
ATOM 1678 N N . THR A 1 205 ? 0.710 -1.851 -17.430 1.00 92.75 205 THR A N 1
ATOM 1679 C CA . THR A 1 205 ? 0.266 -2.436 -18.698 1.00 92.75 205 THR A CA 1
ATOM 1680 C C . THR A 1 205 ? 0.462 -1.454 -19.843 1.00 92.75 205 THR A C 1
ATOM 1682 O O . THR A 1 205 ? 1.071 -1.827 -20.838 1.00 92.75 205 THR A O 1
ATOM 1685 N N . ALA A 1 206 ? 0.084 -0.181 -19.674 1.00 89.81 206 ALA A N 1
ATOM 1686 C CA . ALA A 1 206 ? 0.282 0.847 -20.697 1.00 89.81 206 ALA A CA 1
ATOM 1687 C C . ALA A 1 206 ? 1.767 1.071 -21.020 1.00 89.81 206 ALA A C 1
ATOM 1689 O O . ALA A 1 206 ? 2.127 1.243 -22.180 1.00 89.81 206 ALA A O 1
ATOM 1690 N N . THR A 1 207 ? 2.641 1.040 -20.008 1.00 88.81 207 THR A N 1
ATOM 1691 C CA . THR A 1 207 ? 4.090 1.185 -20.217 1.00 88.81 207 THR A CA 1
ATOM 1692 C C . THR A 1 207 ? 4.664 0.001 -20.993 1.00 88.81 207 THR A C 1
ATOM 1694 O O . THR A 1 207 ? 5.428 0.192 -21.936 1.00 88.81 207 THR A O 1
ATOM 1697 N N . ILE A 1 208 ? 4.306 -1.225 -20.602 1.00 91.62 208 ILE A N 1
ATOM 1698 C CA . ILE A 1 208 ? 4.788 -2.441 -21.263 1.00 91.62 208 ILE A CA 1
ATOM 1699 C C . ILE A 1 208 ? 4.243 -2.533 -22.692 1.00 91.62 208 ILE A C 1
ATOM 1701 O O . ILE A 1 208 ? 4.991 -2.918 -23.587 1.00 91.62 208 ILE A O 1
ATOM 1705 N N . ASP A 1 209 ? 2.980 -2.168 -22.915 1.00 90.88 209 ASP A N 1
ATOM 1706 C CA . ASP A 1 209 ? 2.357 -2.150 -24.241 1.00 90.88 209 ASP A CA 1
ATOM 1707 C C . ASP A 1 209 ? 3.060 -1.173 -25.189 1.00 90.88 209 ASP A C 1
ATOM 1709 O O . ASP A 1 209 ? 3.424 -1.569 -26.295 1.00 90.88 209 ASP A O 1
ATOM 1713 N N . GLU A 1 210 ? 3.333 0.057 -24.742 1.00 88.06 210 GLU A N 1
ATOM 1714 C CA . GLU A 1 210 ? 4.041 1.067 -25.542 1.00 88.06 210 GLU A CA 1
ATOM 1715 C C . GLU A 1 210 ? 5.457 0.594 -25.913 1.00 88.06 210 GLU A C 1
ATOM 1717 O O . GLU A 1 210 ? 5.872 0.642 -27.072 1.00 88.06 210 GLU A O 1
ATOM 1722 N N . ILE A 1 211 ? 6.204 0.065 -24.937 1.00 88.25 211 ILE A N 1
ATOM 1723 C CA . ILE A 1 211 ? 7.559 -0.452 -25.174 1.00 88.25 211 ILE A CA 1
ATOM 1724 C C . ILE A 1 211 ? 7.524 -1.648 -26.120 1.00 88.25 211 ILE A C 1
ATOM 1726 O O . ILE A 1 211 ? 8.388 -1.768 -26.990 1.00 88.25 211 ILE A O 1
ATOM 1730 N N . LYS A 1 212 ? 6.522 -2.519 -25.990 1.00 88.62 212 LYS A N 1
ATOM 1731 C CA . LYS A 1 212 ? 6.337 -3.667 -26.874 1.00 88.62 212 LYS A CA 1
ATOM 1732 C C . LYS A 1 212 ? 6.035 -3.232 -28.306 1.00 88.62 212 LYS A C 1
ATOM 1734 O O . LYS A 1 212 ? 6.632 -3.782 -29.227 1.00 88.62 212 LYS A O 1
ATOM 1739 N N . GLU A 1 213 ? 5.148 -2.257 -28.500 1.00 86.69 213 GLU A N 1
ATOM 1740 C CA . GLU A 1 213 ? 4.809 -1.728 -29.826 1.00 86.69 213 GLU A CA 1
ATOM 1741 C C . GLU A 1 213 ? 6.045 -1.167 -30.538 1.00 86.69 213 GLU A C 1
ATOM 1743 O O . GLU A 1 213 ? 6.267 -1.399 -31.727 1.00 86.69 213 GLU A O 1
ATOM 1748 N N . ILE A 1 214 ? 6.908 -0.500 -29.784 1.00 79.00 214 ILE A N 1
ATOM 1749 C CA . ILE A 1 214 ? 8.132 0.107 -30.300 1.00 79.00 214 ILE A CA 1
ATOM 1750 C C . ILE A 1 214 ? 9.228 -0.938 -30.520 1.00 79.00 214 ILE A C 1
ATOM 1752 O O . ILE A 1 214 ? 9.998 -0.876 -31.481 1.00 79.00 214 ILE A O 1
ATOM 1756 N N . SER A 1 215 ? 9.248 -1.961 -29.672 1.00 73.88 215 SER A N 1
ATOM 1757 C CA . SER A 1 215 ? 10.115 -3.120 -29.812 1.00 73.88 215 SER A CA 1
ATOM 1758 C C . SER A 1 215 ? 9.703 -4.057 -30.953 1.00 73.88 215 SER A C 1
ATOM 1760 O O . SER A 1 215 ? 10.435 -5.005 -31.175 1.00 73.88 215 SER A O 1
ATOM 1762 N N . ASN A 1 216 ? 8.621 -3.834 -31.716 1.00 64.50 216 ASN A N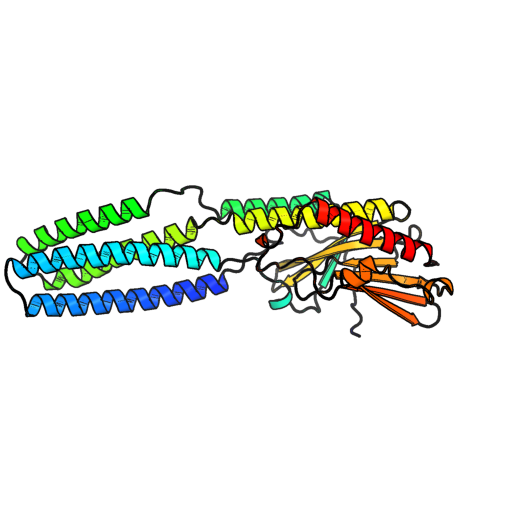 1
ATOM 1763 C CA . ASN A 1 216 ? 8.104 -4.754 -32.760 1.00 64.50 216 ASN A CA 1
ATOM 1764 C C . ASN A 1 216 ? 9.125 -5.215 -33.833 1.00 64.50 216 ASN A C 1
ATOM 1766 O O . ASN A 1 216 ? 8.837 -6.120 -34.613 1.00 64.50 216 ASN A O 1
ATOM 1770 N N . SER A 1 217 ? 10.318 -4.618 -33.889 1.00 60.09 217 SER A N 1
ATOM 1771 C CA . SER A 1 217 ? 11.458 -5.088 -34.691 1.00 60.09 217 SER A CA 1
ATOM 1772 C C . SER A 1 217 ? 12.337 -6.159 -34.015 1.00 60.09 217 SER A C 1
ATOM 1774 O O . SER A 1 217 ? 13.251 -6.677 -34.655 1.00 60.09 217 SER A O 1
ATOM 1776 N N . ARG A 1 218 ? 12.105 -6.479 -32.737 1.00 67.50 218 ARG A N 1
ATOM 1777 C CA . ARG A 1 218 ? 12.937 -7.328 -31.869 1.00 67.50 218 ARG A CA 1
ATOM 1778 C C . ARG A 1 218 ? 12.063 -8.185 -30.957 1.00 67.50 218 ARG A C 1
ATOM 1780 O O . ARG A 1 218 ? 11.101 -7.685 -30.373 1.00 67.50 218 ARG A O 1
ATOM 1787 N N . ASP A 1 219 ? 12.434 -9.450 -30.793 1.00 76.31 219 ASP A N 1
ATOM 1788 C CA . ASP A 1 219 ? 11.759 -10.364 -29.874 1.00 76.31 219 ASP A CA 1
ATOM 1789 C C . ASP A 1 219 ? 11.943 -9.877 -28.430 1.00 76.31 219 ASP A C 1
ATOM 1791 O O . ASP A 1 219 ? 13.025 -9.936 -27.847 1.00 76.31 219 ASP A O 1
ATOM 1795 N N . GLY A 1 220 ? 10.873 -9.324 -27.865 1.00 85.19 220 GLY A N 1
ATOM 1796 C CA . GLY A 1 220 ? 10.857 -8.776 -26.518 1.00 85.19 220 GLY A CA 1
ATOM 1797 C C . GLY A 1 220 ? 9.716 -9.357 -25.697 1.00 85.19 220 GLY A C 1
ATOM 1798 O O . GLY A 1 220 ? 8.622 -9.604 -26.212 1.00 85.19 220 GLY A O 1
ATOM 1799 N N . ASN A 1 221 ? 9.968 -9.579 -24.409 1.00 91.19 221 ASN A N 1
ATOM 1800 C CA .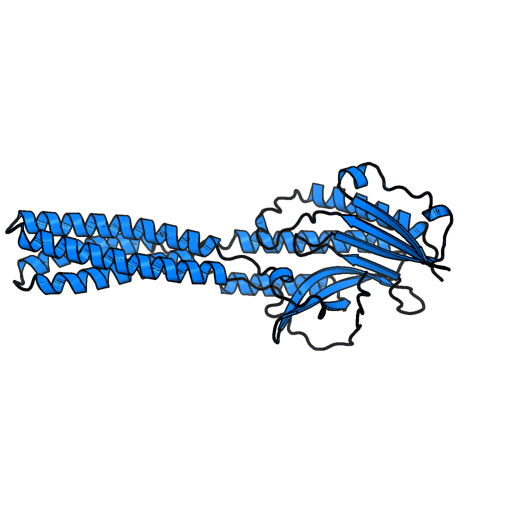 ASN A 1 221 ? 9.007 -10.195 -23.503 1.00 91.19 221 ASN A CA 1
ATOM 1801 C C . ASN A 1 221 ? 8.790 -9.318 -22.265 1.00 91.19 221 ASN A C 1
ATOM 1803 O O . ASN A 1 221 ? 9.757 -8.867 -21.653 1.00 91.19 221 ASN A O 1
ATOM 1807 N N . PRO A 1 222 ? 7.538 -9.120 -21.822 1.00 93.81 222 PRO A N 1
ATOM 1808 C CA . PRO A 1 222 ? 7.270 -8.573 -20.499 1.00 93.81 222 PRO A CA 1
ATOM 1809 C C . PRO A 1 222 ? 7.965 -9.405 -19.417 1.00 93.81 222 PRO A C 1
ATOM 1811 O O . PRO A 1 222 ? 7.988 -10.636 -19.489 1.00 93.81 222 PRO A O 1
ATOM 1814 N N . THR A 1 223 ? 8.479 -8.757 -18.379 1.00 93.94 223 THR A N 1
ATOM 1815 C CA . THR A 1 223 ? 9.137 -9.428 -17.253 1.00 93.94 223 THR A CA 1
ATOM 1816 C C . THR A 1 223 ? 8.525 -9.028 -15.923 1.00 93.94 223 THR A C 1
ATOM 1818 O O . THR A 1 223 ? 8.096 -7.892 -15.734 1.00 93.94 223 THR A O 1
ATOM 1821 N N . VAL A 1 224 ? 8.534 -9.961 -14.975 1.00 93.50 224 VAL A N 1
ATOM 1822 C CA . VAL A 1 224 ? 8.262 -9.693 -13.559 1.00 93.50 224 VAL A CA 1
ATOM 1823 C C . VAL A 1 224 ? 9.518 -10.029 -12.777 1.00 93.50 224 VAL A C 1
ATOM 1825 O O . VAL A 1 224 ? 10.055 -11.133 -12.889 1.00 93.50 224 VAL A O 1
ATOM 1828 N N . THR A 1 225 ? 9.983 -9.073 -11.986 1.00 91.50 225 THR A N 1
ATOM 1829 C CA . THR A 1 225 ? 11.074 -9.274 -11.044 1.00 91.50 225 THR A CA 1
ATOM 1830 C C . THR A 1 225 ? 10.471 -9.632 -9.700 1.00 91.50 225 THR A C 1
ATOM 1832 O O . THR A 1 225 ? 9.723 -8.860 -9.106 1.00 91.50 225 THR A O 1
ATOM 1835 N N . TRP A 1 226 ? 10.809 -10.816 -9.221 1.00 90.88 226 TRP A N 1
ATOM 1836 C CA . TRP A 1 226 ? 10.415 -11.343 -7.932 1.00 90.88 226 TRP A CA 1
ATOM 1837 C C . TRP A 1 226 ? 11.544 -11.182 -6.925 1.00 90.88 226 TRP A C 1
ATOM 1839 O O . TRP A 1 226 ? 12.722 -11.297 -7.270 1.00 90.88 226 TRP A O 1
ATOM 1849 N N . VAL A 1 227 ? 11.180 -11.004 -5.663 1.00 89.75 227 VAL A N 1
ATOM 1850 C CA . VAL A 1 227 ? 12.111 -11.074 -4.544 1.00 89.75 227 VAL A CA 1
ATOM 1851 C C . VAL A 1 227 ? 11.624 -12.080 -3.514 1.00 89.75 227 VAL A C 1
ATOM 1853 O O . VAL A 1 227 ? 10.431 -12.144 -3.207 1.00 89.75 227 VAL A O 1
ATOM 1856 N N . GLN A 1 228 ? 12.545 -12.892 -2.997 1.00 86.19 228 GLN A N 1
ATOM 1857 C CA . GLN A 1 228 ? 12.224 -13.837 -1.936 1.00 86.19 228 GLN A CA 1
ATOM 1858 C C . GLN A 1 228 ? 12.221 -13.126 -0.580 1.00 86.19 228 GLN A C 1
ATOM 1860 O O . GLN A 1 228 ? 13.223 -12.538 -0.170 1.00 86.19 228 GLN A O 1
ATOM 1865 N N . GLN A 1 229 ? 11.112 -13.235 0.144 1.00 81.69 229 GLN A N 1
ATOM 1866 C CA . GLN A 1 229 ? 10.980 -12.771 1.517 1.00 81.69 229 GLN A CA 1
ATOM 1867 C C . GLN A 1 229 ? 10.524 -13.936 2.398 1.00 81.69 229 GLN A C 1
ATOM 1869 O O . GLN A 1 229 ? 9.419 -14.452 2.243 1.00 81.69 229 GLN A O 1
ATOM 1874 N N . TYR A 1 230 ? 11.375 -14.336 3.346 1.00 82.12 230 TYR A N 1
ATOM 1875 C CA . TYR A 1 230 ? 11.198 -15.575 4.113 1.00 82.12 230 TYR A CA 1
ATOM 1876 C C . TYR A 1 230 ? 11.019 -16.781 3.166 1.00 82.12 230 TYR A C 1
ATOM 1878 O O . TYR A 1 230 ? 11.910 -17.043 2.354 1.00 82.12 230 TYR A O 1
ATOM 1886 N N . ASP A 1 231 ? 9.885 -17.478 3.239 1.00 82.25 231 ASP A N 1
ATOM 1887 C CA . ASP A 1 231 ? 9.565 -18.641 2.401 1.00 82.25 231 ASP A CA 1
ATOM 1888 C C . ASP A 1 231 ? 8.718 -18.291 1.166 1.00 82.25 231 ASP A C 1
ATOM 1890 O O . ASP A 1 231 ? 8.410 -19.165 0.356 1.00 82.25 231 ASP A O 1
ATOM 1894 N N . ASP A 1 232 ? 8.389 -17.011 0.978 1.00 83.56 232 ASP A N 1
ATOM 1895 C CA . ASP A 1 232 ? 7.477 -16.557 -0.064 1.00 83.56 232 ASP A CA 1
ATOM 1896 C C . ASP A 1 232 ? 8.152 -15.657 -1.100 1.00 83.56 232 ASP A C 1
ATOM 1898 O O . ASP A 1 232 ? 9.210 -15.068 -0.866 1.00 83.56 232 ASP A O 1
ATOM 1902 N N . TRP A 1 233 ? 7.500 -15.515 -2.253 1.00 85.81 233 TRP A N 1
ATOM 1903 C CA . TRP A 1 233 ? 7.922 -14.618 -3.324 1.00 85.81 233 TRP A CA 1
ATOM 1904 C C . TRP A 1 233 ? 6.960 -13.447 -3.448 1.00 85.81 233 TRP A C 1
ATOM 1906 O O . TRP A 1 233 ? 5.742 -13.616 -3.422 1.00 85.81 233 TRP A O 1
ATOM 1916 N N . MET A 1 234 ? 7.525 -12.257 -3.599 1.00 88.44 234 MET A N 1
ATOM 1917 C CA . MET A 1 234 ? 6.781 -11.022 -3.800 1.00 88.44 234 MET A CA 1
ATOM 1918 C C . MET A 1 234 ? 7.247 -10.326 -5.061 1.00 88.44 234 MET A C 1
ATOM 1920 O O . MET A 1 234 ? 8.398 -10.480 -5.473 1.00 88.44 234 MET A O 1
ATOM 1924 N N . ILE A 1 235 ? 6.366 -9.528 -5.647 1.00 90.44 235 ILE A N 1
ATOM 1925 C CA . ILE A 1 235 ? 6.733 -8.693 -6.784 1.00 90.44 235 ILE A CA 1
ATOM 1926 C C . ILE A 1 235 ? 7.616 -7.559 -6.286 1.00 90.44 235 ILE A C 1
ATOM 19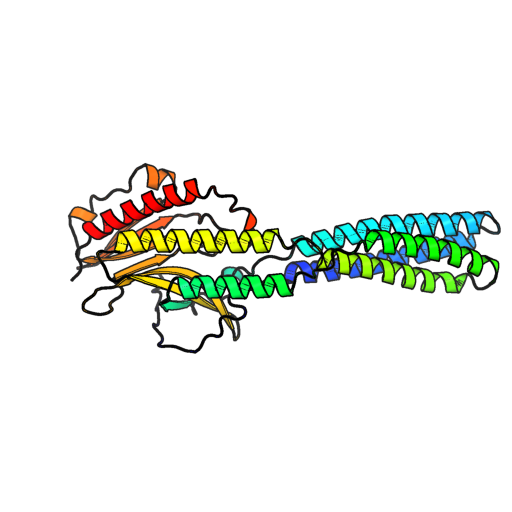28 O O . ILE A 1 235 ? 7.258 -6.821 -5.369 1.00 90.44 235 ILE A O 1
ATOM 1932 N N . TYR A 1 236 ? 8.787 -7.459 -6.898 1.00 88.88 236 TYR A N 1
ATOM 1933 C CA . TYR A 1 236 ? 9.736 -6.382 -6.697 1.00 88.88 236 TYR A CA 1
ATOM 1934 C C . TYR A 1 236 ? 9.536 -5.296 -7.751 1.00 88.88 236 TYR A C 1
ATOM 1936 O O . TYR A 1 236 ? 9.336 -4.140 -7.392 1.00 88.88 236 TYR A O 1
ATOM 1944 N N . ASP A 1 237 ? 9.534 -5.687 -9.030 1.00 91.69 237 ASP A N 1
ATOM 1945 C CA . ASP A 1 237 ? 9.405 -4.767 -10.161 1.00 91.69 237 ASP A CA 1
ATOM 1946 C C . ASP A 1 237 ? 8.733 -5.435 -11.369 1.00 91.69 237 ASP A C 1
ATOM 1948 O O . ASP A 1 237 ? 8.647 -6.663 -11.464 1.00 91.69 237 ASP A O 1
ATOM 1952 N N . PHE A 1 238 ? 8.284 -4.612 -12.308 1.00 93.25 238 PHE A N 1
ATOM 1953 C CA . PHE A 1 238 ? 7.847 -5.020 -13.636 1.00 93.25 238 PHE A CA 1
ATOM 1954 C C . PHE A 1 238 ? 8.827 -4.480 -14.673 1.00 93.25 238 PHE A C 1
ATOM 1956 O O . PHE A 1 238 ? 9.542 -3.508 -14.429 1.00 93.25 238 PHE A O 1
ATOM 1963 N N . GLY A 1 239 ? 8.860 -5.097 -15.846 1.00 93.62 239 GLY A N 1
ATOM 1964 C CA . GLY A 1 239 ? 9.792 -4.686 -16.880 1.00 93.62 239 GLY A CA 1
ATOM 1965 C C . GLY A 1 239 ? 9.507 -5.274 -18.246 1.00 93.62 239 GLY A C 1
ATOM 1966 O O . GLY A 1 239 ? 8.471 -5.900 -18.485 1.00 93.62 239 GLY A O 1
ATOM 1967 N N . PHE A 1 240 ? 10.471 -5.080 -19.133 1.00 93.56 240 PHE A N 1
ATOM 1968 C CA . PHE A 1 240 ? 10.482 -5.644 -20.471 1.00 93.56 240 PHE A CA 1
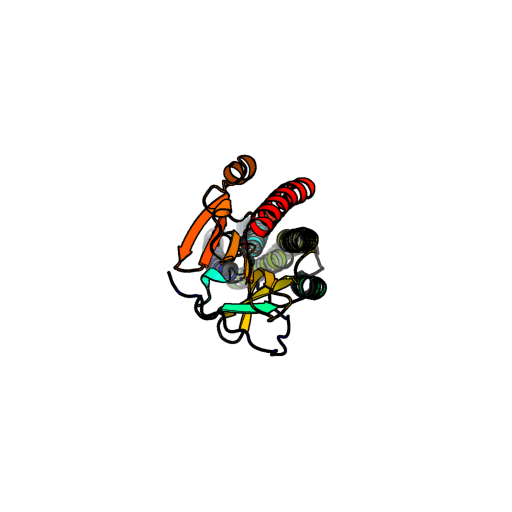ATOM 1969 C C . PHE A 1 240 ? 11.908 -6.070 -20.826 1.00 93.56 240 PHE A C 1
ATOM 1971 O O . PHE A 1 240 ? 12.833 -5.262 -20.740 1.00 93.56 240 PHE A O 1
ATOM 1978 N N . SER A 1 241 ? 12.103 -7.334 -21.197 1.00 92.44 241 SER A N 1
ATOM 1979 C CA . SER A 1 241 ? 13.385 -7.842 -21.681 1.00 92.44 241 SER A CA 1
ATOM 1980 C C . SER A 1 241 ? 13.455 -7.761 -23.198 1.00 92.44 241 SER A C 1
ATOM 1982 O O . SER A 1 241 ? 12.509 -8.134 -23.890 1.00 92.44 241 SER A O 1
ATOM 1984 N N . PHE A 1 242 ? 14.602 -7.319 -23.701 1.00 89.12 242 PHE A N 1
ATOM 1985 C CA . PHE A 1 242 ? 14.942 -7.329 -25.119 1.00 89.12 242 PHE A CA 1
ATOM 1986 C C . PHE A 1 242 ? 15.878 -8.500 -25.372 1.00 89.12 242 PHE A C 1
ATOM 1988 O O . PHE A 1 242 ? 16.909 -8.621 -24.702 1.00 89.12 242 PHE A O 1
ATOM 1995 N N . GLU A 1 243 ? 15.526 -9.361 -26.317 1.00 85.75 243 GLU A N 1
ATOM 1996 C CA . GLU A 1 243 ? 16.277 -10.574 -26.612 1.00 85.75 243 GLU A CA 1
ATOM 1997 C C . GLU A 1 243 ? 16.754 -10.581 -28.057 1.00 85.75 243 GLU A C 1
ATOM 1999 O O . GLU A 1 243 ? 16.191 -9.931 -28.941 1.00 85.75 243 GLU A O 1
ATOM 2004 N N . GLU A 1 244 ? 17.850 -11.295 -28.276 1.00 78.94 244 GLU A N 1
ATOM 2005 C CA . GLU A 1 244 ? 18.365 -11.550 -29.608 1.00 78.94 244 GLU A CA 1
ATOM 2006 C C . GLU A 1 244 ? 17.584 -12.713 -30.244 1.00 78.94 244 GLU A C 1
ATOM 2008 O O . GLU A 1 244 ? 17.571 -13.801 -29.656 1.00 78.94 244 GLU A O 1
ATOM 2013 N N . PRO A 1 245 ? 16.970 -12.534 -31.431 1.00 70.00 245 PRO A N 1
ATOM 2014 C CA . PRO A 1 245 ? 16.142 -13.569 -32.066 1.00 70.00 245 PRO A CA 1
ATOM 2015 C C . PRO A 1 245 ? 16.870 -14.898 -32.325 1.00 70.00 245 PRO A C 1
ATOM 2017 O O . PRO A 1 245 ? 16.243 -15.947 -32.461 1.00 70.00 245 PRO A O 1
ATOM 2020 N N . SER A 1 246 ? 18.198 -14.854 -32.444 1.00 72.44 246 SER A N 1
ATOM 2021 C CA . SER A 1 246 ? 19.072 -15.974 -32.805 1.00 72.44 246 SER A CA 1
ATOM 2022 C C . SER A 1 246 ? 19.492 -16.851 -31.624 1.00 72.44 246 SER A C 1
ATOM 2024 O O . SER A 1 246 ? 19.692 -18.050 -31.818 1.00 72.44 246 SER A O 1
ATOM 2026 N N . GLU A 1 247 ? 19.646 -16.284 -30.421 1.00 69.56 247 GLU A N 1
ATOM 2027 C CA . GLU A 1 247 ? 20.363 -16.944 -29.315 1.00 69.56 247 GLU A CA 1
ATOM 2028 C C . GLU A 1 247 ? 19.628 -16.934 -27.959 1.00 69.56 247 GLU A C 1
ATOM 2030 O O . GLU A 1 247 ? 20.199 -17.379 -26.963 1.00 69.56 247 GLU A O 1
ATOM 2035 N N . ASP A 1 248 ? 18.387 -16.426 -27.874 1.00 68.44 248 ASP A N 1
ATOM 2036 C CA . ASP A 1 248 ? 17.667 -16.202 -26.596 1.00 68.44 248 ASP A CA 1
ATOM 2037 C C . ASP A 1 248 ? 18.498 -15.381 -25.579 1.00 68.44 248 ASP A C 1
ATOM 2039 O O . ASP A 1 248 ? 18.301 -15.433 -24.355 1.00 68.44 248 ASP A O 1
ATOM 2043 N N . LYS A 1 249 ? 19.473 -14.617 -26.081 1.00 78.19 249 LYS A N 1
ATOM 2044 C CA . LYS A 1 249 ? 20.433 -13.860 -25.285 1.00 78.19 249 LYS A CA 1
ATOM 2045 C C . LYS A 1 249 ? 19.803 -12.540 -24.865 1.00 78.19 249 LYS A C 1
ATOM 2047 O O . LYS A 1 249 ? 19.268 -11.805 -25.693 1.00 78.19 249 LYS A O 1
ATOM 2052 N N . LEU A 1 250 ? 19.869 -12.231 -23.569 1.00 80.25 250 LEU A N 1
ATOM 2053 C CA . LEU A 1 250 ? 19.380 -10.960 -23.035 1.00 80.25 250 LEU A CA 1
ATOM 2054 C C . LEU A 1 250 ? 20.265 -9.821 -23.555 1.00 80.25 250 LEU A C 1
ATOM 2056 O O . LEU A 1 250 ? 21.431 -9.716 -23.172 1.00 80.25 250 LEU A O 1
ATOM 2060 N N . LEU A 1 251 ? 19.691 -8.969 -24.398 1.00 84.44 251 LEU A N 1
ATOM 2061 C CA . LEU A 1 251 ? 20.347 -7.775 -24.922 1.00 84.44 251 LEU A CA 1
ATOM 2062 C C . LEU A 1 251 ? 20.201 -6.611 -23.951 1.00 84.44 251 LEU A C 1
ATOM 2064 O O . LEU A 1 251 ? 21.158 -5.878 -23.708 1.00 84.44 251 LEU A O 1
ATOM 2068 N N . GLY A 1 252 ? 19.011 -6.465 -23.371 1.00 87.62 252 GLY A N 1
ATOM 2069 C CA . GLY A 1 252 ? 18.718 -5.395 -22.434 1.00 87.62 252 GLY A CA 1
ATOM 2070 C C . GLY A 1 252 ? 17.475 -5.649 -21.598 1.00 87.62 252 GLY A C 1
ATOM 2071 O O . GLY A 1 252 ? 16.689 -6.560 -21.864 1.00 87.62 252 GLY A O 1
ATOM 2072 N N . LEU A 1 253 ? 17.305 -4.817 -20.582 1.00 92.31 253 LEU A N 1
ATOM 2073 C CA . LEU A 1 253 ? 16.195 -4.841 -19.651 1.00 92.31 253 LEU A CA 1
ATOM 2074 C C . LEU A 1 253 ? 15.710 -3.415 -19.412 1.00 92.31 253 LEU A C 1
ATOM 2076 O O . LEU A 1 253 ? 16.472 -2.530 -19.031 1.00 92.31 253 LEU A O 1
ATOM 2080 N N . TYR A 1 254 ? 14.414 -3.220 -19.592 1.00 93.19 254 TYR A N 1
ATOM 2081 C CA . TYR A 1 254 ? 13.707 -2.071 -19.065 1.00 93.19 254 TYR A CA 1
ATOM 2082 C C . TYR A 1 254 ? 13.054 -2.444 -17.730 1.00 93.19 254 TYR A C 1
ATOM 2084 O O . TYR A 1 254 ? 12.364 -3.460 -17.653 1.00 93.19 254 TYR A O 1
ATOM 2092 N N . SER A 1 255 ? 13.259 -1.625 -16.703 1.00 92.38 255 SER A N 1
ATOM 2093 C CA . SER A 1 255 ? 12.733 -1.784 -15.345 1.00 92.38 255 SER A CA 1
ATOM 2094 C C . SER A 1 255 ? 11.892 -0.561 -14.993 1.00 92.38 255 SER A C 1
ATOM 2096 O O . SER A 1 255 ? 12.364 0.571 -15.120 1.00 92.38 255 SER A O 1
ATOM 2098 N N . LEU A 1 256 ? 10.658 -0.766 -14.526 1.00 90.62 256 LEU A N 1
ATOM 2099 C CA . LEU A 1 256 ? 9.756 0.340 -14.182 1.00 90.62 256 LEU A CA 1
ATOM 2100 C C . LEU A 1 256 ? 10.187 1.084 -12.902 1.00 90.62 256 LEU A C 1
ATOM 2102 O O . LEU A 1 256 ? 9.699 2.187 -12.640 1.00 90.62 256 LEU A O 1
ATOM 2106 N N . GLY A 1 257 ? 11.121 0.529 -12.125 1.00 84.00 257 GLY A N 1
ATOM 2107 C CA . GLY A 1 257 ? 11.692 1.201 -10.962 1.00 84.00 257 GLY A CA 1
ATOM 2108 C C . GLY A 1 257 ? 10.777 1.153 -9.746 1.00 84.00 257 GLY A C 1
ATOM 2109 O O . GLY A 1 257 ? 10.688 2.115 -8.975 1.00 84.00 257 GLY A O 1
ATOM 2110 N N . PHE A 1 258 ? 10.072 0.041 -9.563 1.00 80.94 258 PHE A N 1
ATOM 2111 C CA . PHE A 1 258 ? 9.371 -0.235 -8.319 1.00 80.94 258 PHE A CA 1
ATOM 2112 C C . PHE A 1 258 ? 10.305 -0.926 -7.312 1.00 80.94 258 PHE A C 1
ATOM 2114 O O . PHE A 1 258 ? 11.134 -1.746 -7.713 1.00 80.94 258 PHE A O 1
ATOM 2121 N N . PRO A 1 259 ? 10.213 -0.626 -5.998 1.00 71.50 259 PRO A N 1
ATOM 2122 C CA . PRO A 1 259 ? 9.402 0.398 -5.306 1.00 71.50 259 PRO A CA 1
ATOM 2123 C C . PRO A 1 259 ? 10.058 1.799 -5.325 1.00 71.50 259 PRO A C 1
ATOM 2125 O O . PRO A 1 259 ? 11.266 1.845 -5.456 1.00 71.50 259 PRO A O 1
ATOM 2128 N N . LYS A 1 260 ? 9.317 2.906 -5.096 1.00 62.84 260 LYS A N 1
ATOM 2129 C CA . LYS A 1 260 ? 9.707 4.356 -5.100 1.00 62.84 260 LYS A CA 1
ATOM 2130 C C . LYS A 1 260 ? 11.191 4.751 -5.089 1.00 62.84 260 LYS A C 1
ATOM 2132 O O . LYS A 1 260 ? 11.602 5.659 -5.803 1.00 62.84 260 LYS A O 1
ATOM 2137 N N . ASP A 1 261 ? 11.972 4.152 -4.200 1.00 68.25 261 ASP A N 1
ATOM 2138 C CA . ASP A 1 261 ? 13.395 4.445 -4.046 1.00 68.25 261 ASP A CA 1
ATOM 2139 C C . ASP A 1 261 ? 14.236 3.863 -5.203 1.00 68.25 261 ASP A C 1
ATOM 2141 O O . ASP A 1 261 ? 15.439 4.123 -5.306 1.00 68.25 261 ASP A O 1
ATOM 2145 N N . ALA A 1 262 ? 13.662 2.949 -5.989 1.00 76.50 262 ALA A N 1
ATOM 2146 C CA . ALA A 1 262 ? 14.263 2.315 -7.147 1.00 76.50 262 ALA A CA 1
ATOM 2147 C C . ALA A 1 262 ? 14.163 3.258 -8.345 1.00 76.50 262 ALA A C 1
ATOM 2149 O O . ALA A 1 262 ? 13.173 3.961 -8.549 1.00 76.50 262 ALA A O 1
ATOM 2150 N N . LYS A 1 263 ? 15.247 3.286 -9.115 1.00 86.50 263 LYS A N 1
ATOM 2151 C CA . LYS A 1 263 ? 15.321 4.069 -10.339 1.00 86.50 263 LYS A CA 1
ATOM 2152 C C . LYS A 1 263 ? 14.543 3.326 -11.415 1.00 86.50 263 LYS A C 1
ATOM 2154 O O . LYS A 1 263 ? 14.661 2.108 -11.520 1.00 86.50 263 LYS A O 1
ATOM 2159 N N . GLU A 1 264 ? 13.772 4.060 -12.202 1.00 90.94 264 GLU A N 1
ATOM 2160 C CA . GLU A 1 264 ? 13.296 3.543 -13.483 1.00 90.94 264 GLU A CA 1
ATOM 2161 C C . GLU A 1 264 ? 14.517 3.450 -14.402 1.00 90.94 264 GLU A C 1
ATOM 2163 O O . GLU A 1 264 ? 15.294 4.408 -14.462 1.00 90.94 264 GLU A O 1
ATOM 2168 N N . THR A 1 265 ? 14.743 2.306 -15.047 1.00 92.19 265 THR A N 1
ATOM 2169 C CA . THR A 1 265 ? 15.981 2.053 -15.794 1.00 92.19 265 THR A CA 1
ATOM 2170 C C . THR A 1 265 ? 15.721 1.427 -17.151 1.00 92.19 265 THR A C 1
ATOM 2172 O O . THR A 1 265 ? 14.795 0.646 -17.347 1.00 92.19 265 THR A O 1
ATOM 2175 N N . PHE A 1 266 ? 16.587 1.752 -18.098 1.00 93.38 266 PHE A N 1
ATOM 2176 C CA . PHE A 1 266 ? 16.748 1.040 -19.350 1.00 93.38 266 PHE A CA 1
ATOM 2177 C C . PHE A 1 266 ? 18.231 0.713 -19.494 1.00 93.38 266 PHE A C 1
ATOM 2179 O O . PHE A 1 266 ? 19.069 1.607 -19.590 1.00 93.38 266 PHE A O 1
ATOM 2186 N N . ASP A 1 267 ? 18.542 -0.572 -19.444 1.00 93.06 267 ASP A N 1
ATOM 2187 C CA . ASP A 1 267 ? 19.895 -1.107 -19.485 1.00 93.06 267 ASP A CA 1
ATOM 2188 C C . ASP A 1 267 ? 20.036 -1.962 -20.740 1.00 93.06 267 ASP A C 1
ATOM 2190 O O . ASP A 1 267 ? 19.265 -2.902 -20.938 1.00 93.06 267 ASP A O 1
ATOM 2194 N N . ILE A 1 268 ? 21.003 -1.648 -21.598 1.00 91.56 268 ILE A N 1
ATOM 2195 C CA . ILE A 1 268 ? 21.295 -2.463 -22.770 1.00 91.56 268 ILE A CA 1
ATOM 2196 C C . ILE A 1 268 ? 22.793 -2.612 -23.010 1.00 91.56 268 ILE A C 1
ATOM 2198 O O . ILE A 1 268 ? 23.586 -1.678 -22.859 1.00 91.56 268 ILE A O 1
ATOM 2202 N N . ARG A 1 269 ? 23.180 -3.812 -23.443 1.00 90.50 269 ARG A N 1
ATOM 2203 C CA . ARG A 1 269 ? 24.523 -4.120 -23.924 1.00 90.50 269 ARG A CA 1
ATOM 2204 C C . ARG A 1 269 ? 24.512 -4.210 -25.443 1.00 90.50 269 ARG A C 1
ATOM 2206 O O . ARG A 1 269 ? 23.707 -4.928 -26.028 1.00 90.50 269 ARG A O 1
ATOM 2213 N N . CYS A 1 270 ? 25.435 -3.502 -26.077 1.00 88.69 270 CYS A N 1
ATOM 2214 C CA . CYS A 1 270 ? 25.593 -3.505 -27.526 1.00 88.69 270 CYS A CA 1
ATOM 2215 C C . CYS A 1 270 ? 27.071 -3.523 -27.920 1.00 88.69 270 CYS A C 1
ATOM 2217 O O . CYS A 1 270 ? 27.944 -3.251 -27.099 1.00 88.69 270 CYS A O 1
ATOM 2219 N N . VAL A 1 271 ? 27.357 -3.861 -29.172 1.00 88.94 271 VAL A N 1
ATOM 2220 C CA . VAL A 1 271 ? 28.695 -3.757 -29.762 1.00 88.94 271 VAL A CA 1
ATOM 2221 C C . VAL A 1 271 ? 29.062 -2.286 -29.887 1.00 88.94 271 VAL A C 1
ATOM 2223 O O . VAL A 1 271 ? 28.219 -1.450 -30.229 1.00 88.94 271 VAL A O 1
ATOM 2226 N N . LYS A 1 272 ? 30.334 -1.972 -29.645 1.00 87.00 272 LYS A N 1
ATOM 2227 C CA . LYS A 1 272 ? 30.851 -0.608 -29.726 1.00 87.00 272 LYS A CA 1
ATOM 2228 C C . LYS A 1 272 ? 30.495 0.070 -31.059 1.00 87.00 272 LYS A C 1
ATOM 2230 O O . LYS A 1 272 ? 30.830 -0.413 -32.140 1.00 87.00 272 LYS A O 1
ATOM 2235 N N . SER A 1 273 ? 29.846 1.228 -30.967 1.00 85.62 273 SER A N 1
ATOM 2236 C CA . SER A 1 273 ? 29.375 2.044 -32.088 1.00 85.62 273 SER A CA 1
ATOM 2237 C C . SER A 1 273 ? 29.795 3.502 -31.887 1.00 85.62 273 SER A C 1
ATOM 2239 O O . SER A 1 273 ? 29.593 4.081 -30.815 1.00 85.62 273 SER A O 1
ATOM 2241 N N . GLU A 1 274 ? 30.374 4.122 -32.918 1.00 83.12 274 GLU A N 1
ATOM 2242 C CA . GLU A 1 274 ? 30.752 5.546 -32.884 1.00 83.12 274 GLU A CA 1
ATOM 2243 C C . GLU A 1 274 ? 29.520 6.453 -32.742 1.00 83.12 274 GLU A C 1
ATOM 2245 O O . GLU A 1 274 ? 29.558 7.434 -32.003 1.00 83.12 274 GLU A O 1
ATOM 2250 N N . ASN A 1 275 ? 28.390 6.051 -33.336 1.00 85.38 275 ASN A N 1
ATOM 2251 C CA . ASN A 1 275 ? 27.131 6.805 -33.324 1.00 85.38 275 ASN A CA 1
ATOM 2252 C C . ASN A 1 275 ? 26.515 6.964 -31.922 1.00 85.38 275 ASN A C 1
ATOM 2254 O O . ASN A 1 275 ? 25.708 7.867 -31.706 1.00 85.38 275 ASN A O 1
ATOM 2258 N N . LEU A 1 276 ? 26.852 6.077 -30.981 1.00 86.94 276 LEU A N 1
ATOM 2259 C CA . LEU A 1 276 ? 26.334 6.112 -29.611 1.00 86.94 276 LEU A CA 1
ATOM 2260 C C . LEU A 1 276 ? 27.116 7.072 -28.713 1.00 86.94 276 LEU A C 1
ATOM 2262 O O . LEU A 1 276 ? 26.523 7.688 -27.834 1.00 86.94 276 LEU A O 1
ATOM 2266 N N . ASN A 1 277 ? 28.415 7.265 -28.953 1.00 84.00 277 ASN A N 1
ATOM 2267 C CA . ASN A 1 277 ? 29.257 8.120 -28.104 1.00 84.00 277 ASN A CA 1
ATOM 2268 C C . ASN A 1 277 ? 28.840 9.598 -28.151 1.00 84.00 277 ASN A C 1
ATOM 2270 O O . ASN A 1 277 ? 28.999 10.335 -27.175 1.00 84.00 277 ASN A O 1
ATOM 2274 N N . GLU A 1 278 ? 28.294 10.028 -29.287 1.00 86.81 278 GLU A N 1
ATOM 2275 C CA . GLU A 1 278 ? 27.793 11.388 -29.491 1.00 86.81 278 GLU A CA 1
ATOM 2276 C C . GLU A 1 278 ? 26.315 11.536 -29.122 1.00 86.81 278 GLU A C 1
ATOM 2278 O O . GLU A 1 278 ? 25.780 12.646 -29.151 1.00 86.81 278 GLU A O 1
ATOM 2283 N N . TYR A 1 279 ? 25.641 10.441 -28.752 1.00 90.81 279 TYR A N 1
ATOM 2284 C CA . TYR A 1 279 ? 24.227 10.498 -28.432 1.00 90.81 279 TYR A CA 1
ATOM 2285 C C . TYR A 1 279 ? 23.973 11.342 -27.179 1.00 90.81 279 TYR A C 1
ATOM 2287 O O . TYR A 1 279 ? 24.722 11.330 -26.193 1.00 90.81 279 TYR A O 1
ATOM 2295 N N . ARG A 1 280 ? 22.894 12.116 -27.246 1.00 92.56 280 ARG A N 1
ATOM 2296 C CA . ARG A 1 280 ? 22.387 12.955 -26.167 1.00 92.56 280 ARG A CA 1
ATOM 2297 C C . ARG A 1 280 ? 20.892 12.721 -26.083 1.00 92.56 280 ARG A C 1
ATOM 2299 O O . ARG A 1 280 ? 20.227 12.666 -27.115 1.00 92.56 280 ARG A O 1
ATOM 2306 N N . LEU A 1 281 ? 20.388 12.592 -24.859 1.00 92.75 281 LEU A N 1
ATOM 2307 C CA . LEU A 1 281 ? 18.951 12.513 -24.639 1.00 92.75 281 LEU A CA 1
ATOM 2308 C C . LEU A 1 281 ? 18.273 13.796 -25.144 1.00 92.75 281 LEU A C 1
ATOM 2310 O O . LEU A 1 281 ? 18.847 14.882 -24.991 1.00 92.75 281 LEU A O 1
ATOM 2314 N N . PRO A 1 282 ? 17.055 13.693 -25.701 1.00 93.44 282 PRO A N 1
ATOM 2315 C CA . PRO A 1 282 ? 16.220 14.857 -25.974 1.00 93.44 282 PRO A CA 1
ATOM 2316 C C . PRO A 1 282 ? 16.056 15.734 -24.724 1.00 93.44 282 PRO A C 1
ATOM 2318 O O . PRO A 1 282 ? 15.986 15.225 -23.601 1.00 93.44 282 PRO A O 1
ATOM 2321 N N . ASN A 1 283 ? 15.961 17.055 -24.902 1.00 92.94 283 ASN A N 1
ATOM 2322 C CA . ASN A 1 283 ? 15.829 17.996 -23.781 1.00 92.94 283 ASN A CA 1
ATOM 2323 C C . ASN A 1 283 ? 14.596 17.685 -22.924 1.00 92.94 283 ASN A C 1
ATOM 2325 O O . ASN A 1 283 ? 14.632 17.822 -21.705 1.00 92.94 283 ASN A O 1
ATOM 2329 N N . GLU A 1 284 ? 13.520 17.226 -23.555 1.00 90.94 284 GLU A N 1
ATOM 2330 C CA . GLU A 1 284 ? 12.272 16.815 -22.924 1.00 90.94 284 GLU A CA 1
ATOM 2331 C C . GLU A 1 284 ? 12.491 15.645 -21.951 1.00 90.94 284 GLU A C 1
ATOM 2333 O O . GLU A 1 284 ? 11.967 15.664 -20.837 1.00 90.94 284 GLU A O 1
ATOM 2338 N N . MET A 1 285 ? 13.332 14.671 -22.320 1.00 91.06 285 MET A N 1
ATOM 2339 C CA . MET A 1 285 ? 13.699 13.540 -21.460 1.00 91.06 285 MET A CA 1
ATOM 2340 C C . MET A 1 285 ? 14.549 13.997 -20.271 1.00 91.06 285 MET A C 1
ATOM 2342 O O . MET A 1 285 ? 14.266 13.624 -19.130 1.00 91.06 285 MET A O 1
ATOM 2346 N N . CYS A 1 286 ? 15.531 14.870 -20.511 1.00 90.62 286 CYS A N 1
ATOM 2347 C CA . CYS A 1 286 ? 16.336 15.478 -19.448 1.00 90.62 286 CYS A CA 1
ATOM 2348 C C . CYS A 1 286 ? 15.461 16.275 -18.465 1.00 90.62 286 CYS A C 1
ATOM 2350 O O . CYS A 1 286 ? 15.609 16.150 -17.251 1.00 90.62 286 CYS A O 1
ATOM 2352 N N . HIS A 1 287 ? 14.496 17.055 -18.966 1.00 89.50 287 HIS A N 1
ATOM 2353 C CA . HIS A 1 287 ? 13.533 17.789 -18.139 1.00 89.50 287 HIS A CA 1
ATOM 2354 C C . HIS A 1 287 ? 12.594 16.869 -17.354 1.00 89.50 287 HIS A C 1
ATOM 2356 O O . HIS A 1 287 ? 12.205 17.203 -16.234 1.00 89.50 287 HIS A O 1
ATOM 2362 N N . ALA A 1 288 ? 12.266 15.698 -17.901 1.00 85.12 288 ALA A N 1
ATOM 2363 C CA . ALA A 1 288 ? 11.541 14.658 -17.182 1.00 85.12 288 ALA A CA 1
ATOM 2364 C C . ALA A 1 288 ? 12.399 13.963 -16.100 1.00 85.12 288 ALA A C 1
ATOM 2366 O O . ALA A 1 288 ? 11.849 13.220 -15.282 1.00 85.12 288 ALA A O 1
ATOM 2367 N N . GLY A 1 289 ? 13.706 14.240 -16.037 1.00 89.56 289 GLY A N 1
ATOM 2368 C CA . GLY A 1 289 ? 14.639 13.719 -15.035 1.00 89.56 289 GLY A CA 1
ATOM 2369 C C . GLY A 1 289 ? 15.362 12.441 -15.456 1.00 89.56 289 GLY A C 1
ATOM 2370 O O . GLY A 1 289 ? 15.830 11.710 -14.584 1.00 89.56 289 GLY A O 1
ATOM 2371 N N . TRP A 1 290 ? 15.396 12.140 -16.756 1.00 92.69 290 TRP A N 1
ATOM 2372 C CA . TRP A 1 290 ? 16.193 11.042 -17.294 1.00 92.69 290 TRP A CA 1
ATOM 2373 C C . TRP A 1 290 ? 17.648 11.451 -17.486 1.00 92.69 290 TRP A C 1
ATOM 2375 O O . TRP A 1 290 ? 17.950 12.533 -17.987 1.00 92.69 290 TRP A O 1
ATOM 2385 N N . GLU A 1 291 ? 18.533 10.525 -17.153 1.00 94.56 291 GLU A N 1
ATOM 2386 C CA . GLU A 1 291 ? 19.970 10.614 -17.347 1.00 94.56 291 GLU A CA 1
ATOM 2387 C C . GLU A 1 291 ? 20.438 9.436 -18.204 1.00 94.56 291 GLU A C 1
ATOM 2389 O O . GLU A 1 291 ? 19.836 8.361 -18.187 1.00 94.56 291 GLU A O 1
ATOM 2394 N N . LEU A 1 292 ? 21.502 9.653 -18.976 1.00 94.56 292 LEU A N 1
ATOM 2395 C CA . LEU A 1 292 ? 22.102 8.662 -19.863 1.00 94.56 292 LEU A CA 1
ATOM 2396 C C . LEU A 1 292 ? 23.582 8.521 -19.527 1.00 94.56 292 LEU A C 1
ATOM 2398 O O . LEU A 1 292 ? 24.345 9.484 -19.606 1.00 94.56 292 LEU A O 1
ATOM 2402 N N . GLU A 1 293 ? 23.979 7.296 -19.228 1.00 94.75 293 GLU A N 1
ATOM 2403 C CA . GLU A 1 293 ? 25.353 6.887 -19.002 1.00 94.75 293 GLU A CA 1
ATOM 2404 C C . GLU A 1 293 ? 25.743 5.872 -20.078 1.00 94.75 293 GLU A C 1
ATOM 2406 O O . GLU A 1 293 ? 25.047 4.884 -20.307 1.00 94.75 293 GLU A O 1
ATOM 2411 N N . ILE A 1 294 ? 26.860 6.117 -20.762 1.00 93.38 294 ILE A N 1
ATOM 2412 C CA . ILE A 1 294 ? 27.414 5.185 -21.746 1.00 93.38 294 ILE A CA 1
ATOM 2413 C C . ILE A 1 294 ? 28.806 4.795 -21.274 1.00 93.38 294 ILE A C 1
ATOM 2415 O O . ILE A 1 294 ? 29.708 5.632 -21.219 1.00 93.38 294 ILE A O 1
ATOM 2419 N N . THR A 1 295 ? 28.983 3.517 -20.947 1.00 93.19 295 THR A N 1
ATOM 2420 C CA . THR A 1 295 ? 30.267 2.957 -20.520 1.00 93.19 295 THR A CA 1
ATOM 2421 C C . THR A 1 295 ? 30.824 2.070 -21.624 1.00 93.19 295 THR A C 1
ATOM 2423 O O . THR A 1 295 ? 30.180 1.116 -22.052 1.00 93.19 295 THR A O 1
ATOM 2426 N N . VAL A 1 296 ? 32.032 2.373 -22.099 1.00 90.81 296 VAL A N 1
ATOM 2427 C CA . VAL A 1 296 ? 32.729 1.566 -23.110 1.00 90.81 296 VAL A CA 1
ATOM 2428 C C . VAL A 1 296 ? 33.571 0.504 -22.398 1.00 90.81 296 VAL A C 1
ATOM 2430 O O . VAL A 1 296 ? 34.426 0.850 -21.585 1.00 90.81 296 VAL A O 1
ATOM 2433 N N . LEU A 1 297 ? 33.332 -0.771 -22.703 1.00 89.06 297 LEU A N 1
ATOM 2434 C CA . LEU A 1 297 ? 33.999 -1.940 -22.127 1.00 89.06 297 LEU A CA 1
ATOM 2435 C C . LEU A 1 297 ? 34.576 -2.795 -23.257 1.00 89.06 297 LEU A C 1
ATOM 2437 O O . LEU A 1 297 ? 33.835 -3.552 -23.875 1.00 89.06 297 LEU A O 1
ATOM 2441 N N . ASP A 1 298 ? 35.878 -2.673 -23.520 1.00 88.06 298 ASP A N 1
ATOM 2442 C CA . ASP A 1 298 ? 36.586 -3.381 -24.598 1.00 88.06 298 ASP A CA 1
ATOM 2443 C C . ASP A 1 298 ? 35.833 -3.309 -25.948 1.00 88.06 298 ASP A C 1
ATOM 2445 O O . ASP A 1 298 ? 35.829 -2.253 -26.596 1.00 88.06 298 ASP A O 1
ATOM 2449 N N . ASP A 1 299 ? 35.163 -4.401 -26.332 1.00 88.25 299 ASP A N 1
ATOM 2450 C CA . ASP A 1 299 ? 34.410 -4.564 -27.585 1.00 88.25 299 ASP A CA 1
ATOM 2451 C C . ASP A 1 299 ? 32.919 -4.170 -27.479 1.00 88.25 299 ASP A C 1
ATOM 2453 O O . ASP A 1 299 ? 32.219 -4.031 -28.488 1.00 88.25 299 ASP A O 1
ATOM 2457 N N . TYR A 1 300 ? 32.430 -3.911 -26.266 1.00 87.38 300 TYR A N 1
ATOM 2458 C CA . TYR A 1 300 ? 31.034 -3.602 -25.973 1.00 87.38 300 TYR A CA 1
ATOM 2459 C C . TYR A 1 300 ? 30.839 -2.184 -25.421 1.00 87.38 300 TYR A C 1
ATOM 2461 O O . TYR A 1 300 ? 31.732 -1.537 -24.874 1.00 87.38 300 TYR A O 1
ATOM 2469 N N . GLN A 1 301 ? 29.616 -1.692 -25.551 1.00 90.00 301 GLN A N 1
ATOM 2470 C CA . GLN A 1 301 ? 29.101 -0.497 -24.904 1.00 90.00 301 GLN A CA 1
ATOM 2471 C C . GLN A 1 301 ? 27.906 -0.885 -24.041 1.00 90.00 301 GLN A C 1
ATOM 2473 O O . GLN A 1 301 ? 26.975 -1.562 -24.485 1.00 90.00 301 GLN A O 1
ATOM 2478 N N . HIS A 1 302 ? 27.947 -0.437 -22.794 1.00 91.31 302 HIS A N 1
ATOM 2479 C CA . HIS A 1 302 ? 26.837 -0.501 -21.864 1.00 91.31 302 HIS A CA 1
ATOM 2480 C C . HIS A 1 302 ? 26.125 0.845 -21.883 1.00 91.31 302 HIS A C 1
ATOM 2482 O O . HIS A 1 302 ? 26.732 1.872 -21.581 1.00 91.31 302 HIS A O 1
ATOM 2488 N N . VAL A 1 303 ? 24.865 0.837 -22.305 1.00 92.81 303 VAL A N 1
ATOM 2489 C CA . VAL A 1 303 ? 24.020 2.026 -22.372 1.00 92.81 303 VAL A CA 1
ATOM 2490 C C . VAL A 1 303 ? 23.008 1.915 -21.246 1.00 92.81 303 VAL A C 1
ATOM 2492 O O . VAL A 1 303 ? 22.162 1.023 -21.242 1.00 92.81 303 VAL A O 1
ATOM 2495 N N . TYR A 1 304 ? 23.123 2.818 -20.283 1.00 94.31 304 TYR A N 1
ATOM 2496 C CA . TYR A 1 304 ? 22.313 2.836 -19.082 1.00 94.31 304 TYR A CA 1
ATOM 2497 C C . TYR A 1 304 ? 21.577 4.168 -18.994 1.00 94.31 304 TYR A C 1
ATOM 2499 O O . TYR A 1 304 ? 22.165 5.216 -18.729 1.00 94.31 304 TYR A O 1
ATOM 2507 N N . MET A 1 305 ? 20.274 4.133 -19.244 1.00 94.50 305 MET A N 1
ATOM 2508 C CA . MET A 1 305 ? 19.388 5.259 -18.995 1.00 94.50 305 MET A CA 1
ATOM 2509 C C . MET A 1 305 ? 18.675 5.049 -17.673 1.00 94.50 305 MET A C 1
ATOM 2511 O O . MET A 1 305 ? 18.196 3.952 -17.388 1.00 94.50 305 MET A O 1
ATOM 2515 N N . HIS A 1 306 ? 18.559 6.101 -16.874 1.00 93.62 306 HIS A N 1
ATOM 2516 C CA . HIS A 1 306 ? 17.847 5.998 -15.615 1.00 93.62 306 HIS A CA 1
ATOM 2517 C C . HIS A 1 306 ? 17.144 7.287 -15.222 1.00 93.62 306 HIS A C 1
ATOM 2519 O O . HIS A 1 306 ? 17.519 8.375 -15.646 1.00 93.62 306 HIS A O 1
ATOM 2525 N N . ARG A 1 307 ? 16.141 7.153 -14.359 1.00 90.62 307 ARG A N 1
ATOM 2526 C CA . ARG A 1 307 ? 15.405 8.270 -13.775 1.00 90.62 307 ARG A CA 1
ATOM 2527 C C . ARG A 1 307 ? 15.448 8.180 -12.258 1.00 90.62 307 ARG A C 1
ATOM 2529 O O . ARG A 1 307 ? 15.045 7.167 -11.690 1.00 90.62 307 ARG A O 1
ATOM 2536 N N . GLU A 1 308 ? 15.929 9.230 -11.589 1.00 77.75 308 GLU A N 1
ATOM 2537 C CA . GLU A 1 308 ? 16.147 9.211 -10.130 1.00 77.75 308 GLU A CA 1
ATOM 2538 C C . GLU A 1 308 ? 14.879 8.988 -9.299 1.00 77.75 308 GLU A C 1
ATOM 2540 O O . GLU A 1 308 ? 14.959 8.470 -8.187 1.00 77.75 308 GLU A O 1
ATOM 2545 N N . LYS A 1 309 ? 13.716 9.397 -9.808 1.00 70.31 309 LYS A N 1
ATOM 2546 C CA . LYS A 1 309 ? 12.436 9.247 -9.114 1.00 70.31 309 LYS A CA 1
ATOM 2547 C C . LYS A 1 309 ? 11.463 8.521 -10.020 1.00 70.31 309 LYS A C 1
ATOM 2549 O O . LYS A 1 309 ? 11.060 9.075 -11.044 1.00 70.31 309 LYS A O 1
ATOM 2554 N N . SER A 1 310 ? 11.063 7.315 -9.624 1.00 67.25 310 SER A N 1
ATOM 2555 C CA . SER A 1 310 ? 9.910 6.678 -10.246 1.00 67.25 310 SER A CA 1
ATOM 2556 C C . SER A 1 310 ? 8.646 7.468 -9.896 1.00 67.25 310 SER A C 1
ATOM 2558 O O . SER A 1 310 ? 8.549 8.138 -8.860 1.00 67.25 310 SER A O 1
ATOM 2560 N N . HIS A 1 311 ? 7.658 7.430 -10.788 1.00 67.00 311 HIS A N 1
ATOM 2561 C CA . HIS A 1 311 ? 6.378 8.106 -10.568 1.00 67.00 311 HIS A CA 1
ATOM 2562 C C . HIS A 1 311 ? 5.528 7.460 -9.468 1.00 67.00 311 HIS A C 1
ATOM 2564 O O . HIS A 1 311 ? 4.466 7.983 -9.134 1.00 67.00 311 HIS A O 1
ATOM 2570 N N . PHE A 1 312 ? 5.976 6.335 -8.911 1.00 68.69 312 PHE A N 1
ATOM 2571 C CA . PHE A 1 312 ? 5.141 5.447 -8.131 1.00 68.69 312 PHE A CA 1
ATOM 2572 C C . PHE A 1 312 ? 5.679 5.189 -6.731 1.00 68.69 312 PHE A C 1
ATOM 2574 O O . PHE A 1 312 ? 6.861 4.933 -6.516 1.00 68.69 312 PHE A O 1
ATOM 2581 N N . ASP A 1 313 ? 4.758 5.169 -5.775 1.00 69.75 313 ASP A N 1
ATOM 2582 C CA . ASP A 1 313 ? 5.024 4.863 -4.380 1.00 69.75 313 ASP A CA 1
ATOM 2583 C C . ASP A 1 313 ? 4.039 3.791 -3.898 1.00 69.75 313 ASP A C 1
ATOM 2585 O O . ASP A 1 313 ? 2.849 4.074 -3.783 1.00 69.75 313 ASP A O 1
ATOM 2589 N N . PHE A 1 314 ? 4.519 2.573 -3.594 1.00 67.06 314 PHE A N 1
ATOM 2590 C CA . PHE A 1 314 ? 3.673 1.493 -3.047 1.00 67.06 314 PHE A CA 1
ATOM 2591 C C . PHE A 1 314 ? 3.004 1.890 -1.729 1.00 67.06 314 PHE A C 1
ATOM 2593 O O . PHE A 1 314 ? 1.949 1.360 -1.395 1.00 67.06 314 PHE A O 1
ATOM 2600 N N . GLU A 1 315 ? 3.601 2.817 -0.977 1.00 66.75 315 GLU A N 1
ATOM 2601 C CA . GLU A 1 315 ? 3.028 3.293 0.283 1.00 66.75 315 GLU A CA 1
ATOM 2602 C C . GLU A 1 315 ? 1.896 4.299 0.047 1.00 66.75 315 GLU A C 1
ATOM 2604 O O . GLU A 1 315 ? 1.086 4.520 0.941 1.00 66.75 315 GLU A O 1
ATOM 2609 N N . HIS A 1 316 ? 1.822 4.892 -1.150 1.00 69.44 316 HIS A N 1
ATOM 2610 C CA . HIS A 1 316 ? 0.830 5.904 -1.512 1.00 69.44 316 HIS A CA 1
ATOM 2611 C C . HIS A 1 316 ? 0.326 5.718 -2.957 1.00 69.44 316 HIS A C 1
ATOM 2613 O O . HIS A 1 316 ? 0.445 6.645 -3.768 1.00 69.44 316 HIS A O 1
ATOM 2619 N N . PRO A 1 317 ? -0.235 4.550 -3.314 1.00 62.09 317 PRO A N 1
ATOM 2620 C CA . PRO A 1 317 ? -0.602 4.224 -4.691 1.00 62.09 317 PRO A CA 1
ATOM 2621 C C . PRO A 1 317 ? -1.690 5.164 -5.245 1.00 62.09 317 PRO A C 1
ATOM 2623 O O . PRO A 1 317 ? -1.695 5.479 -6.428 1.00 62.09 317 PRO A O 1
ATOM 2626 N N . TRP A 1 318 ? -2.545 5.739 -4.394 1.00 61.25 318 TRP A N 1
ATOM 2627 C CA . TRP A 1 318 ? -3.542 6.748 -4.787 1.00 61.25 318 TRP A CA 1
ATOM 2628 C C . TRP A 1 318 ? -2.943 8.089 -5.245 1.00 61.25 318 TRP A C 1
ATOM 2630 O O . TRP A 1 318 ? -3.639 8.905 -5.849 1.00 61.25 318 TRP A O 1
ATOM 2640 N N . LYS A 1 319 ? -1.652 8.357 -4.992 1.00 63.06 319 LYS A N 1
ATOM 2641 C CA . LYS A 1 319 ? -0.988 9.552 -5.548 1.00 63.06 319 LYS A CA 1
ATOM 2642 C C . LYS A 1 319 ? -0.840 9.482 -7.064 1.00 63.06 319 LYS A C 1
ATOM 2644 O O . LYS A 1 319 ? -0.546 10.504 -7.681 1.00 63.06 319 LYS A O 1
ATOM 2649 N N . ILE A 1 320 ? -1.110 8.329 -7.671 1.00 59.88 320 ILE A N 1
ATOM 2650 C CA . ILE A 1 320 ? -1.242 8.173 -9.116 1.00 59.88 320 ILE A CA 1
ATOM 2651 C C . ILE A 1 320 ? -2.643 8.631 -9.533 1.00 59.88 320 ILE A C 1
ATOM 2653 O O . ILE A 1 320 ? -3.414 7.904 -10.143 1.00 59.88 320 ILE A O 1
ATOM 2657 N N . SER A 1 321 ? -2.980 9.884 -9.245 1.00 52.41 321 SER A N 1
ATOM 2658 C CA . SER A 1 321 ? -3.948 10.605 -10.076 1.00 52.41 321 SER A CA 1
ATOM 2659 C C . SER A 1 321 ? -3.190 11.208 -11.258 1.00 52.41 321 SER A C 1
ATOM 2661 O O . SER A 1 321 ? -3.222 12.411 -11.505 1.00 52.41 321 SER A O 1
ATOM 2663 N N . VAL A 1 322 ? -2.397 10.384 -11.948 1.00 60.41 322 VAL A N 1
ATOM 2664 C CA . VAL A 1 322 ? -1.729 10.840 -13.162 1.00 60.41 322 VAL A CA 1
ATOM 2665 C C . VAL A 1 322 ? -2.738 10.680 -14.282 1.00 60.41 322 VAL A C 1
ATOM 2667 O O . VAL A 1 322 ? -3.208 9.578 -14.552 1.00 60.41 322 VAL A O 1
ATOM 2670 N N . ASP A 1 323 ? -3.080 11.811 -14.888 1.00 75.56 323 ASP A N 1
ATOM 2671 C CA . ASP A 1 323 ? -3.863 11.889 -16.111 1.00 75.56 323 ASP A CA 1
ATOM 2672 C C . ASP A 1 323 ? -3.401 10.799 -17.106 1.00 75.56 323 ASP A C 1
ATOM 2674 O O . ASP A 1 323 ? -2.219 10.783 -17.478 1.00 75.56 323 ASP A O 1
ATOM 2678 N N . PRO A 1 324 ? -4.284 9.867 -17.517 1.00 78.69 324 PRO A N 1
ATOM 2679 C CA . PRO A 1 324 ? -3.952 8.814 -18.470 1.00 78.69 324 PRO A CA 1
ATOM 2680 C C . PRO A 1 324 ? -3.317 9.342 -19.758 1.00 78.69 324 PRO A C 1
ATOM 2682 O O . PRO A 1 324 ? -2.473 8.656 -20.339 1.00 78.69 324 PRO A O 1
ATOM 2685 N N . GLU A 1 325 ? -3.685 10.551 -20.194 1.00 81.88 325 GLU A N 1
ATOM 2686 C CA . GLU A 1 325 ? -3.097 11.195 -21.370 1.00 81.88 325 GLU A CA 1
ATOM 2687 C C . GLU A 1 325 ? -1.645 11.594 -21.123 1.00 81.88 325 GLU A C 1
ATOM 2689 O O . GLU A 1 325 ? -0.786 11.372 -21.977 1.00 81.88 325 GLU A O 1
ATOM 2694 N N . ARG A 1 326 ? -1.341 12.103 -19.926 1.00 80.62 326 ARG A N 1
ATOM 2695 C CA . ARG A 1 326 ? 0.027 12.433 -19.527 1.00 80.62 326 ARG A CA 1
ATOM 2696 C C . ARG A 1 326 ? 0.901 11.188 -19.431 1.00 80.62 326 ARG A C 1
ATOM 2698 O O . ARG A 1 326 ? 2.034 11.228 -19.896 1.00 80.62 326 ARG A O 1
ATOM 2705 N N . ILE A 1 327 ? 0.376 10.085 -18.881 1.00 79.19 327 ILE A N 1
ATOM 2706 C CA . ILE A 1 327 ? 1.093 8.801 -18.886 1.00 79.19 327 ILE A CA 1
ATOM 2707 C C . ILE A 1 327 ? 1.423 8.428 -20.331 1.00 79.19 327 ILE A C 1
ATOM 2709 O O . ILE A 1 327 ? 2.587 8.211 -20.638 1.00 79.19 327 ILE A O 1
ATOM 2713 N N . ARG A 1 328 ? 0.442 8.415 -21.239 1.00 82.19 328 ARG A N 1
ATOM 2714 C CA . ARG A 1 328 ? 0.687 8.056 -22.646 1.00 82.19 328 ARG A CA 1
ATOM 2715 C C . ARG A 1 328 ? 1.708 8.968 -23.323 1.00 82.19 328 ARG A C 1
ATOM 2717 O O . ARG A 1 328 ? 2.596 8.463 -23.996 1.00 82.19 328 ARG A O 1
ATOM 2724 N N . ALA A 1 329 ? 1.622 10.282 -23.119 1.00 84.62 329 ALA A N 1
ATOM 2725 C CA . ALA A 1 329 ? 2.572 11.233 -23.693 1.00 84.62 329 ALA A CA 1
ATOM 2726 C C . ALA A 1 329 ? 4.008 10.990 -23.192 1.00 84.62 329 ALA A C 1
ATOM 2728 O O . ALA A 1 329 ? 4.930 10.874 -24.001 1.00 84.62 329 ALA A O 1
ATOM 2729 N N . ASP A 1 330 ? 4.187 10.839 -21.874 1.00 84.62 330 ASP A N 1
ATOM 2730 C CA . ASP A 1 330 ? 5.492 10.561 -21.265 1.00 84.62 330 ASP A CA 1
ATOM 2731 C C . ASP A 1 330 ? 6.051 9.204 -21.742 1.00 84.62 330 ASP A C 1
ATOM 2733 O O . ASP A 1 330 ? 7.250 9.078 -22.006 1.00 84.62 330 ASP A O 1
ATOM 2737 N N . ARG A 1 331 ? 5.191 8.184 -21.890 1.00 87.81 331 ARG A N 1
ATOM 2738 C CA . ARG A 1 331 ? 5.592 6.844 -22.350 1.00 87.81 331 ARG A CA 1
ATOM 2739 C C . ARG A 1 331 ? 5.926 6.803 -23.833 1.00 87.81 331 ARG A C 1
ATOM 2741 O O . ARG A 1 331 ? 6.905 6.157 -24.189 1.00 87.81 331 ARG A O 1
ATOM 2748 N N . SER A 1 332 ? 5.200 7.538 -24.667 1.00 87.75 332 SER A N 1
ATOM 2749 C CA . SER A 1 332 ? 5.507 7.646 -26.093 1.00 87.75 332 SER A CA 1
ATOM 2750 C C . SER A 1 332 ? 6.859 8.328 -26.326 1.00 87.75 332 SER A C 1
ATOM 2752 O O . SER A 1 332 ? 7.672 7.861 -27.126 1.00 87.75 332 SER A O 1
ATOM 2754 N N . LEU A 1 333 ? 7.175 9.372 -25.546 1.00 89.56 333 LEU A N 1
ATOM 2755 C CA . LEU A 1 333 ? 8.497 10.004 -25.572 1.00 89.56 333 LEU A CA 1
ATOM 2756 C C . LEU A 1 333 ? 9.605 9.026 -25.144 1.00 89.56 333 LEU A C 1
ATOM 2758 O O . LEU A 1 333 ? 10.600 8.878 -25.860 1.00 89.56 333 LEU A O 1
ATOM 2762 N N . LEU A 1 334 ? 9.427 8.327 -24.016 1.00 90.06 334 LEU A N 1
ATOM 2763 C CA . LEU A 1 334 ? 10.373 7.307 -23.547 1.00 90.06 334 LEU A CA 1
ATOM 2764 C C . LEU A 1 334 ? 10.586 6.223 -24.605 1.00 90.06 334 LEU A C 1
ATOM 2766 O O . LEU A 1 334 ? 11.719 5.886 -24.938 1.00 90.06 334 LEU A O 1
ATOM 2770 N N . GLY A 1 335 ? 9.493 5.709 -25.150 1.00 88.50 335 GLY A N 1
ATOM 2771 C CA . GLY A 1 335 ? 9.499 4.689 -26.172 1.00 88.50 335 GLY A CA 1
ATOM 2772 C C . GLY A 1 335 ? 10.259 5.131 -27.422 1.00 88.50 335 GLY A C 1
ATOM 2773 O O . GLY A 1 335 ? 11.170 4.434 -27.862 1.00 88.50 335 GLY A O 1
ATOM 2774 N N . SER A 1 336 ? 9.961 6.317 -27.959 1.00 89.25 336 SER A N 1
ATOM 2775 C CA . SER A 1 336 ? 10.681 6.867 -29.117 1.00 89.25 336 SER A CA 1
ATOM 2776 C C . SER A 1 336 ? 12.187 7.012 -28.857 1.00 89.25 336 SER A C 1
ATOM 2778 O O . SER A 1 336 ? 13.000 6.684 -29.722 1.00 89.25 336 SER A O 1
ATOM 2780 N N . THR A 1 337 ? 12.564 7.398 -27.634 1.00 90.88 337 THR A N 1
ATOM 2781 C CA . THR A 1 337 ? 13.964 7.505 -27.199 1.00 90.88 337 THR A CA 1
ATOM 2782 C C . THR A 1 337 ? 14.632 6.129 -27.141 1.00 90.88 337 THR A C 1
ATOM 2784 O O . THR A 1 337 ? 15.723 5.949 -27.680 1.00 90.88 337 THR A O 1
ATOM 2787 N N . ILE A 1 338 ? 13.962 5.131 -26.550 1.00 90.25 338 ILE A N 1
ATOM 2788 C CA . ILE A 1 338 ? 14.433 3.738 -26.527 1.00 90.25 338 ILE A CA 1
ATOM 2789 C C . ILE A 1 338 ? 14.612 3.224 -27.959 1.00 90.25 338 ILE A C 1
ATOM 2791 O O . ILE A 1 338 ? 15.653 2.653 -28.275 1.00 90.25 338 ILE A O 1
ATOM 2795 N N . SER A 1 339 ? 13.647 3.472 -28.849 1.00 88.50 339 SER A N 1
ATOM 2796 C CA . SER A 1 339 ? 13.733 3.091 -30.263 1.00 88.50 339 SER A CA 1
ATOM 2797 C C . SER A 1 339 ? 14.953 3.695 -30.948 1.00 88.50 339 SER A C 1
ATOM 2799 O O . SER A 1 339 ? 15.642 3.013 -31.708 1.00 88.50 339 SER A O 1
ATOM 2801 N N . GLU A 1 340 ? 15.220 4.979 -30.702 1.00 90.69 340 GLU A N 1
ATOM 2802 C CA . GLU A 1 340 ? 16.359 5.669 -31.290 1.00 90.69 340 GLU A CA 1
ATOM 2803 C C . GLU A 1 340 ? 17.677 5.062 -30.789 1.00 90.69 340 GLU A C 1
ATOM 2805 O O . GLU A 1 340 ? 18.539 4.724 -31.603 1.00 90.69 340 GLU A O 1
ATOM 2810 N N . VAL A 1 341 ? 17.813 4.840 -29.478 1.00 90.00 341 VAL A N 1
ATOM 2811 C CA . VAL A 1 341 ? 18.985 4.177 -28.883 1.00 90.00 341 VAL A CA 1
ATOM 2812 C C . VAL A 1 341 ? 19.182 2.787 -29.487 1.00 90.00 341 VAL A C 1
ATOM 2814 O O . VAL A 1 341 ? 20.261 2.485 -30.000 1.00 90.00 341 VAL A O 1
ATOM 2817 N N . LEU A 1 342 ? 18.122 1.974 -29.529 1.00 87.69 342 LEU A N 1
ATOM 2818 C CA . LEU A 1 342 ? 18.139 0.634 -30.120 1.00 87.69 342 LEU A CA 1
ATOM 2819 C C . LEU A 1 342 ? 18.563 0.642 -31.594 1.00 87.69 342 LEU A C 1
ATOM 2821 O O . LEU A 1 342 ? 19.239 -0.288 -32.030 1.00 87.69 342 LEU A O 1
ATOM 2825 N N . SER A 1 343 ? 18.195 1.672 -32.361 1.00 88.00 343 SER A N 1
ATOM 2826 C CA . SER A 1 343 ? 18.583 1.805 -33.773 1.00 88.00 343 SER A CA 1
ATOM 2827 C C . SER A 1 343 ? 20.070 2.139 -33.971 1.00 88.00 343 SER A C 1
ATOM 2829 O O . SER A 1 343 ? 20.639 1.823 -35.017 1.00 88.00 343 SER A O 1
ATOM 2831 N N . LYS A 1 344 ? 20.713 2.759 -32.970 1.00 89.25 344 LYS A N 1
ATOM 2832 C CA . LYS A 1 344 ? 22.145 3.117 -32.990 1.00 89.25 344 LYS A CA 1
ATOM 2833 C C . LYS A 1 344 ? 23.041 2.025 -32.407 1.00 89.25 344 LYS A C 1
ATOM 2835 O O . LYS A 1 344 ? 24.235 1.982 -32.726 1.00 89.25 344 LYS A O 1
ATOM 2840 N N . CYS A 1 345 ? 22.475 1.155 -31.576 1.00 86.38 345 CYS A N 1
ATOM 2841 C CA . CYS A 1 345 ? 23.129 -0.037 -31.060 1.00 86.38 345 CYS A CA 1
ATOM 2842 C C . CYS A 1 345 ? 23.320 -1.078 -32.176 1.00 86.38 345 CYS A C 1
ATOM 2844 O O . CYS A 1 345 ? 22.376 -1.437 -32.882 1.00 86.38 345 CYS A O 1
ATOM 2846 N N . ARG A 1 346 ? 24.540 -1.610 -32.306 1.00 82.00 346 ARG A N 1
ATOM 2847 C CA . ARG A 1 346 ? 24.797 -2.829 -33.084 1.00 82.00 346 ARG A CA 1
ATOM 2848 C C . ARG A 1 346 ? 24.765 -4.032 -32.150 1.00 82.00 346 ARG A C 1
ATOM 2850 O O . ARG A 1 346 ? 25.255 -3.948 -31.028 1.00 82.00 346 ARG A O 1
ATOM 2857 N N . PHE A 1 347 ? 24.179 -5.122 -32.614 1.00 78.81 347 PHE A N 1
ATOM 2858 C CA . PHE A 1 347 ? 24.105 -6.391 -31.898 1.00 78.81 347 PHE A CA 1
ATOM 2859 C C . PHE A 1 347 ? 24.884 -7.403 -32.733 1.00 78.81 347 PHE A C 1
ATOM 2861 O O . PHE A 1 347 ? 24.924 -7.251 -33.958 1.00 78.81 347 PHE A O 1
ATOM 2868 N N . GLU A 1 348 ? 25.610 -8.287 -32.054 1.00 65.38 348 GLU A N 1
ATOM 2869 C CA . GLU A 1 348 ? 26.455 -9.303 -32.697 1.00 65.38 348 GLU A CA 1
ATOM 2870 C C . GLU A 1 348 ? 25.636 -10.325 -33.478 1.00 65.38 348 GLU A C 1
ATOM 2872 O O . GLU A 1 348 ? 24.464 -10.529 -33.099 1.00 65.38 348 GLU A O 1
#

Sequence (348 aa):
MAELHVKWVQRPRFEYKGAIRVDFWAARKYHLKIGIITFLVLFAYGLVFLWISSVFQNALQFLFLVSSNLLFGLIGARVYHLAGEIGGELIHFLNPRRTSDIDKLRIEKTTLNKIHVIFEEANHHLNSLASSTRDDYRDLAWFLVIAYSVLSLVISYMLPLKFWLIPINAVVFGGVFVTVYTNSYLTYPRMELIDGLAGLEYYVTATIDEIKEISNSRDGNPTVTWVQQYDDWMIYDFGFSFEEPSEDKLLGLYSLGFPKDAKETFDIRCVKSENLNEYRLPNEMCHAGWELEITVLDDYQHVYMHREKSHFDFEHPWKISVDPERIRADRSLLGSTISEVLSKCRFE